Protein AF-0000000067996583 (afdb_homodimer)

Structure (mmCIF, N/CA/C/O backbone):
data_AF-0000000067996583-model_v1
#
loop_
_entity.id
_entity.type
_entity.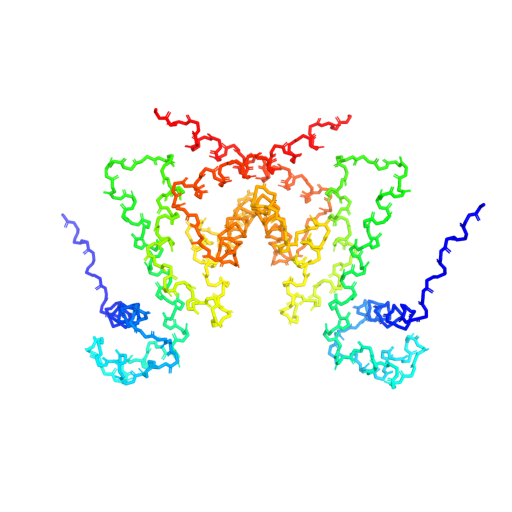pdbx_description
1 polymer 'HTH tetR-type domain-containing protein'
#
loop_
_atom_site.group_PDB
_atom_site.id
_atom_site.type_symbol
_atom_site.label_atom_id
_atom_site.label_alt_id
_atom_site.label_comp_id
_atom_site.label_asym_id
_atom_site.label_entity_id
_atom_site.label_seq_id
_atom_site.pdbx_PDB_ins_code
_atom_site.Cartn_x
_atom_site.Cartn_y
_atom_site.Cartn_z
_atom_site.occupancy
_atom_site.B_iso_or_equiv
_atom_site.auth_seq_id
_atom_site.auth_comp_id
_atom_site.auth_asym_id
_atom_site.auth_atom_id
_atom_site.pdbx_PDB_model_num
ATOM 1 N N . MET A 1 1 ? 22.359 -41.094 3.479 1 31.69 1 MET A N 1
ATOM 2 C CA . MET A 1 1 ? 21.469 -40.5 2.48 1 31.69 1 MET A CA 1
ATOM 3 C C . MET A 1 1 ? 20.219 -39.906 3.135 1 31.69 1 MET A C 1
ATOM 5 O O . MET A 1 1 ? 19.344 -40.656 3.572 1 31.69 1 MET A O 1
ATOM 9 N N . SER A 1 2 ? 20.125 -38.875 3.973 1 36.72 2 SER A N 1
ATOM 10 C CA . SER A 1 2 ? 19.109 -38.531 4.953 1 36.72 2 SER A CA 1
ATOM 11 C C . SER A 1 2 ? 17.766 -38.25 4.285 1 36.72 2 SER A C 1
ATOM 13 O O . SER A 1 2 ? 17.703 -37.531 3.273 1 36.72 2 SER A O 1
ATOM 15 N N . PRO A 1 3 ? 16.625 -39.031 4.473 1 38.16 3 PRO A N 1
ATOM 16 C CA . PRO A 1 3 ? 15.352 -38.938 3.746 1 38.16 3 PRO A CA 1
ATOM 17 C C . PRO A 1 3 ? 14.773 -37.531 3.754 1 38.16 3 PRO A C 1
ATOM 19 O O . PRO A 1 3 ? 15.055 -36.75 4.664 1 38.16 3 PRO A O 1
ATOM 22 N N . THR A 1 4 ? 14.617 -36.812 2.676 1 42.09 4 THR A N 1
ATOM 23 C CA . THR A 1 4 ? 13.867 -35.562 2.506 1 42.09 4 THR A CA 1
ATOM 24 C C . THR A 1 4 ? 12.516 -35.656 3.221 1 42.09 4 THR A C 1
ATOM 26 O O . THR A 1 4 ? 11.742 -36.594 2.986 1 42.09 4 THR A O 1
ATOM 29 N N . PRO A 1 5 ? 12.266 -35.188 4.473 1 42.22 5 PRO A N 1
ATOM 30 C CA . PRO A 1 5 ? 11.031 -35.406 5.23 1 42.22 5 PRO A CA 1
ATOM 31 C C . PRO A 1 5 ? 9.781 -35.344 4.352 1 42.22 5 PRO A C 1
ATOM 33 O O . PRO A 1 5 ? 9.766 -34.656 3.338 1 42.22 5 PRO A O 1
ATOM 36 N N . ALA A 1 6 ? 8.922 -36.375 4.246 1 43.5 6 ALA A N 1
ATOM 37 C CA . ALA A 1 6 ? 7.621 -36.5 3.594 1 43.5 6 ALA A CA 1
ATOM 38 C C . ALA A 1 6 ? 6.754 -35.25 3.859 1 43.5 6 ALA A C 1
ATOM 40 O O . ALA A 1 6 ? 6.867 -34.625 4.914 1 43.5 6 ALA A O 1
ATOM 41 N N . PRO A 1 7 ? 6.148 -34.562 2.873 1 43.31 7 PRO A N 1
ATOM 42 C CA . PRO A 1 7 ? 5.254 -33.469 3.211 1 43.31 7 PRO A CA 1
ATOM 43 C C . PRO A 1 7 ? 4.281 -33.812 4.336 1 43.31 7 PRO A C 1
ATOM 45 O O . PRO A 1 7 ? 3.877 -34.969 4.473 1 43.31 7 PRO A O 1
ATOM 48 N N . THR A 1 8 ? 4.242 -33.438 5.578 1 42.22 8 THR A N 1
ATOM 49 C CA . THR A 1 8 ? 3.332 -33.688 6.688 1 42.22 8 THR A CA 1
ATOM 50 C C . THR A 1 8 ? 1.885 -33.719 6.203 1 42.22 8 THR A C 1
ATOM 52 O O . THR A 1 8 ? 1.512 -32.969 5.293 1 42.22 8 THR A O 1
ATOM 55 N N . PRO A 1 9 ? 0.928 -34.656 6.465 1 46.94 9 PRO A N 1
ATOM 56 C CA . PRO A 1 9 ? -0.494 -34.844 6.168 1 46.94 9 PRO A CA 1
ATOM 57 C C . PRO A 1 9 ? -1.27 -33.531 6.137 1 46.94 9 PRO A C 1
ATOM 59 O O . PRO A 1 9 ? -2.293 -33.406 5.457 1 46.94 9 PRO A O 1
ATOM 62 N N . GLN A 1 10 ? -1.24 -32.688 7.055 1 50.44 10 GLN A N 1
ATOM 63 C CA . GLN A 1 10 ? -2.008 -31.469 7.242 1 50.44 10 GLN A CA 1
ATOM 64 C C . GLN A 1 10 ? -2.02 -30.625 5.969 1 50.44 10 GLN A C 1
ATOM 66 O O . GLN A 1 10 ? -3.039 -30.016 5.625 1 50.44 10 GLN A O 1
ATOM 71 N N . ASN A 1 11 ? -0.952 -30.672 5.105 1 66.62 11 ASN A N 1
ATOM 72 C CA . ASN A 1 11 ? -0.668 -29.781 3.992 1 66.62 11 ASN A CA 1
ATOM 73 C C . ASN A 1 11 ? -1.384 -30.219 2.719 1 66.62 11 ASN A C 1
ATOM 75 O O . ASN A 1 11 ? -1.74 -29.391 1.881 1 66.62 11 ASN A O 1
ATOM 79 N N . PHE A 1 12 ? -2.125 -31.453 2.895 1 85.12 12 PHE A N 1
ATOM 80 C CA . PHE A 1 12 ? -2.705 -31.969 1.66 1 85.12 12 PHE A CA 1
ATOM 81 C C . PHE A 1 12 ? -4.129 -31.453 1.479 1 85.12 12 PHE A C 1
ATOM 83 O O . PHE A 1 12 ? -4.504 -31.016 0.389 1 85.12 12 PHE A O 1
ATOM 90 N N . VAL A 1 13 ? -4.949 -31.438 2.596 1 91.5 13 VAL A N 1
ATOM 91 C CA . VAL A 1 13 ? -6.34 -31.016 2.523 1 91.5 13 VAL A CA 1
ATOM 92 C C . VAL A 1 13 ? -6.398 -29.531 2.133 1 91.5 13 VAL A C 1
ATOM 94 O O . VAL A 1 13 ? -7.129 -29.156 1.214 1 91.5 13 VAL A O 1
ATOM 97 N N . ALA A 1 14 ? -5.648 -28.766 2.807 1 93.06 14 ALA A N 1
ATOM 98 C CA . ALA A 1 14 ? -5.625 -27.328 2.52 1 93.06 14 ALA A CA 1
ATOM 99 C C . ALA A 1 14 ? -5.223 -27.078 1.07 1 93.06 14 ALA A C 1
ATOM 101 O O . ALA A 1 14 ? -5.812 -26.219 0.4 1 93.06 14 ALA A O 1
ATOM 102 N N . GLN A 1 15 ? -4.32 -27.828 0.669 1 93.94 15 GLN A N 1
ATOM 103 C CA . GLN A 1 15 ? -3.85 -27.688 -0.704 1 93.94 15 GLN A CA 1
ATOM 104 C C . GLN A 1 15 ? -4.941 -28.062 -1.703 1 93.94 15 GLN A C 1
ATOM 106 O O . GLN A 1 15 ? -5.168 -27.344 -2.682 1 93.94 15 GLN A O 1
ATOM 111 N N . ARG A 1 16 ? -5.598 -29.109 -1.435 1 95.31 16 ARG A N 1
ATOM 112 C CA . ARG A 1 16 ? -6.664 -29.562 -2.32 1 95.31 16 ARG A CA 1
ATOM 113 C C . ARG A 1 16 ? -7.793 -28.531 -2.395 1 95.31 16 ARG A C 1
ATOM 115 O O . ARG A 1 16 ? -8.328 -28.266 -3.473 1 95.31 16 ARG A O 1
ATOM 122 N N . ILE A 1 17 ? -8.094 -28.016 -1.281 1 95.75 17 ILE A N 1
ATOM 123 C CA . ILE A 1 17 ? -9.188 -27.047 -1.223 1 95.75 17 ILE A CA 1
ATOM 124 C C . ILE A 1 17 ? -8.789 -25.781 -1.971 1 95.75 17 ILE A C 1
ATOM 126 O O . ILE A 1 17 ? -9.586 -25.234 -2.744 1 95.75 17 ILE A O 1
ATOM 130 N N . THR A 1 18 ? -7.57 -25.297 -1.753 1 95.38 18 THR A N 1
ATOM 131 C CA . THR A 1 18 ? -7.109 -24.078 -2.414 1 95.38 18 THR A CA 1
ATOM 132 C C . THR A 1 18 ? -7.043 -24.281 -3.926 1 95.38 18 THR A C 1
ATOM 134 O O . THR A 1 18 ? -7.461 -23.406 -4.691 1 95.38 18 THR A O 1
ATOM 137 N N . GLU A 1 19 ? -6.605 -25.469 -4.336 1 94.5 19 GLU A N 1
ATOM 138 C CA . GLU A 1 19 ? -6.535 -25.781 -5.762 1 94.5 19 GLU A CA 1
ATOM 139 C C . GLU A 1 19 ? -7.93 -25.859 -6.375 1 94.5 19 GLU A C 1
ATOM 141 O O . GLU A 1 19 ? -8.156 -25.375 -7.488 1 94.5 19 GLU A O 1
ATOM 146 N N . ALA A 1 20 ? -8.797 -26.453 -5.645 1 96.12 20 ALA A N 1
ATOM 147 C CA . ALA A 1 20 ? -10.18 -26.562 -6.105 1 96.12 20 ALA A CA 1
ATOM 148 C C . ALA A 1 20 ? -10.812 -25.188 -6.289 1 96.12 20 ALA A C 1
ATOM 150 O O . ALA A 1 20 ? -11.523 -24.953 -7.27 1 96.12 20 ALA A O 1
ATOM 151 N N . LEU A 1 21 ? -10.602 -24.344 -5.324 1 95.5 21 LEU A N 1
ATOM 152 C CA . LEU A 1 21 ? -11.18 -23.016 -5.422 1 95.5 21 LEU A CA 1
ATOM 153 C C . LEU A 1 21 ? -10.656 -22.281 -6.648 1 95.5 21 LEU A C 1
ATOM 155 O O . LEU A 1 21 ? -11.422 -21.656 -7.383 1 95.5 21 LEU A O 1
ATOM 159 N N . VAL A 1 22 ? -9.367 -22.328 -6.871 1 94.38 22 VAL A N 1
ATOM 160 C CA . VAL A 1 22 ? -8.734 -21.672 -8.016 1 94.38 22 VAL A CA 1
ATOM 161 C C . VAL A 1 22 ? -9.352 -22.203 -9.312 1 94.38 22 VAL A C 1
ATOM 163 O O . VAL A 1 22 ? -9.672 -21.422 -10.219 1 94.38 22 VAL A O 1
ATOM 166 N N . ASP A 1 23 ? -9.562 -23.484 -9.352 1 94.44 23 ASP A N 1
ATOM 167 C CA . ASP A 1 23 ? -10.148 -24.125 -10.523 1 94.44 23 ASP A CA 1
ATOM 168 C C . ASP A 1 23 ? -11.578 -23.641 -10.75 1 94.44 23 ASP A C 1
ATOM 170 O O . ASP A 1 23 ? -11.953 -23.297 -11.875 1 94.44 23 ASP A O 1
ATOM 174 N N . LEU A 1 24 ? -12.328 -23.625 -9.734 1 94.94 24 LEU A N 1
ATOM 175 C CA . LEU A 1 24 ? -13.734 -23.281 -9.828 1 94.94 24 LEU A CA 1
ATOM 176 C C . LEU A 1 24 ? -13.914 -21.828 -10.242 1 94.94 24 LEU A C 1
ATOM 178 O O . LEU A 1 24 ? -14.859 -21.484 -10.953 1 94.94 24 LEU A O 1
ATOM 182 N N . LEU A 1 25 ? -12.984 -20.984 -9.828 1 93.25 25 LEU A N 1
ATOM 183 C CA . LEU A 1 25 ? -13.07 -19.547 -10.109 1 93.25 25 LEU A CA 1
ATOM 184 C C . LEU A 1 25 ? -12.82 -19.266 -11.586 1 93.25 25 LEU A C 1
ATOM 186 O O . LEU A 1 25 ? -13.141 -18.188 -12.078 1 93.25 25 LEU A O 1
ATOM 190 N N . ARG A 1 26 ? -12.25 -20.172 -12.258 1 90.19 26 ARG A N 1
ATOM 191 C CA . ARG A 1 26 ? -12.062 -20.031 -13.703 1 90.19 26 ARG A CA 1
ATOM 192 C C . ARG A 1 26 ? -13.391 -20.125 -14.438 1 90.19 26 ARG A C 1
ATOM 194 O O . ARG A 1 26 ? -13.547 -19.562 -15.523 1 90.19 26 ARG A O 1
ATOM 201 N N . ALA A 1 27 ? -14.383 -20.75 -13.805 1 90.38 27 ALA A N 1
ATOM 202 C CA . ALA A 1 27 ? -15.609 -21.094 -14.516 1 90.38 27 ALA A CA 1
ATOM 203 C C . ALA A 1 27 ? -16.797 -20.328 -13.945 1 90.38 27 ALA A C 1
ATOM 205 O O . ALA A 1 27 ? -17.812 -20.141 -14.617 1 90.38 27 ALA A O 1
ATOM 206 N N . GLN A 1 28 ? -16.719 -19.906 -12.711 1 90.5 28 GLN A N 1
ATOM 207 C CA . GLN A 1 28 ? -17.859 -19.25 -12.078 1 90.5 28 GLN A CA 1
ATOM 208 C C . GLN A 1 28 ? -17.406 -18.266 -11.016 1 90.5 28 GLN A C 1
ATOM 210 O O . GLN A 1 28 ? -16.297 -18.375 -10.484 1 90.5 28 GLN A O 1
ATOM 215 N N . PRO A 1 29 ? -18.328 -17.266 -10.695 1 90.94 29 PRO A N 1
ATOM 216 C CA . PRO A 1 29 ? -17.984 -16.281 -9.664 1 90.94 29 PRO A CA 1
ATOM 217 C C . PRO A 1 29 ? -17.984 -16.875 -8.258 1 90.94 29 PRO A C 1
ATOM 219 O O . PRO A 1 29 ? -18.625 -17.906 -8.023 1 90.94 29 PRO A O 1
ATOM 222 N N . LEU A 1 30 ? -17.219 -16.234 -7.352 1 92.5 30 LEU A N 1
ATOM 223 C CA . LEU A 1 30 ? -17.062 -16.719 -5.988 1 92.5 30 LEU A CA 1
ATOM 224 C C . LEU A 1 30 ? -18.406 -16.906 -5.309 1 92.5 30 LEU A C 1
ATOM 226 O O . LEU A 1 30 ? -18.625 -17.891 -4.594 1 92.5 30 LEU A O 1
ATOM 230 N N . GLU A 1 31 ? -19.266 -15.984 -5.508 1 92 31 GLU A N 1
ATOM 231 C CA . GLU A 1 31 ? -20.578 -16 -4.859 1 92 31 GLU A CA 1
ATOM 232 C C . GLU A 1 31 ? -21.375 -17.234 -5.258 1 92 31 GLU A C 1
ATOM 234 O O . GLU A 1 31 ? -22.234 -17.703 -4.504 1 92 31 GLU A O 1
ATOM 239 N N . ALA A 1 32 ? -21.141 -17.797 -6.332 1 94.12 32 ALA A N 1
ATOM 240 C CA . ALA A 1 32 ? -21.859 -18.953 -6.848 1 94.12 32 ALA A CA 1
ATOM 241 C C . ALA A 1 32 ? -21.25 -20.266 -6.328 1 94.12 32 ALA A C 1
ATOM 243 O O . ALA A 1 32 ? -21.828 -21.328 -6.492 1 94.12 32 ALA A O 1
ATOM 244 N N . ILE A 1 33 ? -20.078 -20.172 -5.793 1 95.5 33 ILE A N 1
ATOM 245 C CA . ILE A 1 33 ? -19.406 -21.359 -5.277 1 95.5 33 ILE A CA 1
ATOM 246 C C . ILE A 1 33 ? -19.828 -21.594 -3.828 1 95.5 33 ILE A C 1
ATOM 248 O O . ILE A 1 33 ? -19.516 -20.797 -2.945 1 95.5 33 ILE A O 1
ATOM 252 N N . THR A 1 34 ? -20.469 -22.703 -3.564 1 95.94 34 THR A N 1
ATOM 253 C CA . THR A 1 34 ? -20.828 -23.078 -2.197 1 95.94 34 THR A CA 1
ATOM 254 C C . THR A 1 34 ? -19.719 -23.906 -1.56 1 95.94 34 THR A C 1
ATOM 256 O O . THR A 1 34 ? -18.875 -24.484 -2.264 1 95.94 34 THR A O 1
ATOM 259 N N . ILE A 1 35 ? -19.781 -23.906 -0.253 1 96.5 35 ILE A N 1
ATOM 260 C CA . ILE A 1 35 ? -18.797 -24.719 0.459 1 96.5 35 ILE A CA 1
ATOM 261 C C . ILE A 1 35 ? -18.984 -26.188 0.106 1 96.5 35 ILE A C 1
ATOM 263 O O . ILE A 1 35 ? -18 -26.922 -0.068 1 96.5 35 ILE A O 1
ATOM 267 N N . SER A 1 36 ? -20.172 -26.594 -0.056 1 96.44 36 SER A N 1
ATOM 268 C CA . SER A 1 36 ? -20.453 -27.984 -0.439 1 96.44 36 SER A CA 1
ATOM 269 C C . SER A 1 36 ? -19.859 -28.297 -1.807 1 96.44 36 SER A C 1
ATOM 271 O O . SER A 1 36 ? -19.219 -29.344 -1.982 1 96.44 36 SER A O 1
ATOM 273 N N . ALA A 1 37 ? -20.062 -27.484 -2.773 1 96.56 37 ALA A N 1
ATOM 274 C CA . ALA A 1 37 ? -19.516 -27.672 -4.117 1 96.56 37 ALA A CA 1
ATOM 275 C C . ALA A 1 37 ? -18 -27.672 -4.105 1 96.56 37 ALA A C 1
ATOM 277 O O . ALA A 1 37 ? -17.359 -28.469 -4.816 1 96.56 37 ALA A O 1
ATOM 278 N N . LEU A 1 38 ? -17.438 -26.781 -3.312 1 97.25 38 LEU A N 1
ATOM 279 C CA . LEU A 1 38 ? -15.992 -26.688 -3.172 1 97.25 38 LEU A CA 1
ATOM 280 C C . LEU A 1 38 ? -15.422 -27.969 -2.596 1 97.25 38 LEU A C 1
ATOM 282 O O . LEU A 1 38 ? -14.445 -28.516 -3.127 1 97.25 38 LEU A O 1
ATOM 286 N N . CYS A 1 39 ? -16.031 -28.438 -1.549 1 97.25 39 CYS A N 1
ATOM 287 C CA . CYS A 1 39 ? -15.594 -29.688 -0.916 1 97.25 39 CYS A CA 1
ATOM 288 C C . CYS A 1 39 ? -15.711 -30.859 -1.881 1 97.25 39 CYS A C 1
ATOM 290 O O . CYS A 1 39 ? -14.805 -31.688 -1.963 1 97.25 39 CYS A O 1
ATOM 292 N N . ALA A 1 40 ? -16.766 -30.891 -2.598 1 97.44 40 ALA A N 1
ATOM 293 C CA . ALA A 1 40 ? -16.984 -31.953 -3.58 1 97.44 40 ALA A CA 1
ATOM 294 C C . ALA A 1 40 ? -15.898 -31.938 -4.652 1 97.44 40 ALA A C 1
ATOM 296 O O . ALA A 1 40 ? -15.336 -32.969 -5 1 97.44 40 ALA A O 1
ATOM 297 N N . HIS A 1 41 ? -15.57 -30.766 -5.156 1 96.88 41 HIS A N 1
ATOM 298 C CA . HIS A 1 41 ? -14.539 -30.609 -6.184 1 96.88 41 HIS A CA 1
ATOM 299 C C . HIS A 1 41 ? -13.172 -31 -5.648 1 96.88 41 HIS A C 1
ATOM 301 O O . HIS A 1 41 ? -12.352 -31.578 -6.379 1 96.88 41 HIS A O 1
ATOM 307 N N . ALA A 1 42 ? -12.953 -30.688 -4.406 1 96.62 42 ALA A N 1
ATOM 308 C CA . ALA A 1 42 ? -11.68 -30.984 -3.754 1 96.62 42 ALA A CA 1
ATOM 309 C C . ALA A 1 42 ? -11.625 -32.438 -3.279 1 96.62 42 ALA A C 1
ATOM 311 O O . ALA A 1 42 ? -10.57 -32.906 -2.869 1 96.62 42 ALA A O 1
ATOM 312 N N . GLN A 1 43 ? -12.742 -33.062 -3.318 1 96.75 43 GLN A N 1
ATOM 313 C CA . GLN A 1 43 ? -12.859 -34.469 -2.859 1 96.75 43 GLN A CA 1
ATOM 314 C C . GLN A 1 43 ? -12.477 -34.594 -1.39 1 96.75 43 GLN A C 1
ATOM 316 O O . GLN A 1 43 ? -11.664 -35.438 -1.026 1 96.75 43 GLN A O 1
ATOM 321 N N . VAL A 1 44 ? -12.984 -33.688 -0.622 1 95.88 44 VAL A N 1
ATOM 322 C CA . VAL A 1 44 ? -12.797 -33.719 0.825 1 95.88 44 VAL A CA 1
ATOM 323 C C . VAL A 1 44 ? -14.141 -33.5 1.52 1 95.88 44 VAL A C 1
ATOM 325 O O . VAL A 1 44 ? -15.109 -33.062 0.9 1 95.88 44 VAL A O 1
ATOM 328 N N . GLY A 1 45 ? -14.219 -33.938 2.777 1 94.19 45 GLY A N 1
ATOM 329 C CA . GLY A 1 45 ? -15.43 -33.719 3.555 1 94.19 45 GLY A CA 1
ATOM 330 C C . GLY A 1 45 ? -15.586 -32.312 4.078 1 94.19 45 GLY A C 1
ATOM 331 O O . GLY A 1 45 ? -14.594 -31.594 4.227 1 94.19 45 GLY A O 1
ATOM 332 N N . ARG A 1 46 ? -16.891 -31.953 4.359 1 94.06 46 ARG A N 1
ATOM 333 C CA . ARG A 1 46 ? -17.203 -30.641 4.898 1 94.06 46 ARG A CA 1
ATOM 334 C C . ARG A 1 46 ? -16.547 -30.438 6.254 1 94.06 46 ARG A C 1
ATOM 336 O O . ARG A 1 46 ? -16.109 -29.328 6.582 1 94.06 46 ARG A O 1
ATOM 343 N N . ALA A 1 47 ? -16.438 -31.422 7.023 1 94.19 47 ALA A N 1
ATOM 344 C CA . ALA A 1 47 ? -15.805 -31.328 8.336 1 94.19 47 ALA A CA 1
ATOM 345 C C . ALA A 1 47 ? -14.328 -30.969 8.203 1 94.19 47 ALA A C 1
ATOM 347 O O . ALA A 1 47 ? -13.805 -30.203 9.008 1 94.19 47 ALA A O 1
ATOM 348 N N . SER A 1 48 ? -13.727 -31.531 7.211 1 93.75 48 SER A N 1
ATOM 349 C CA . SER A 1 48 ? -12.328 -31.234 6.941 1 93.75 48 SER A CA 1
ATOM 350 C C . SER A 1 48 ? -12.141 -29.781 6.527 1 93.75 48 SER A C 1
ATOM 352 O O . SER A 1 48 ? -11.156 -29.141 6.91 1 93.75 48 SER A O 1
ATOM 354 N N . PHE A 1 49 ? -13.133 -29.281 5.727 1 96.19 49 PHE A N 1
ATOM 355 C CA . PHE A 1 49 ? -13.062 -27.875 5.355 1 96.19 49 PHE A CA 1
ATOM 356 C C . PHE A 1 49 ? -12.969 -27 6.594 1 96.19 49 PHE A C 1
ATOM 358 O O . PHE A 1 49 ? -12.07 -26.156 6.699 1 96.19 49 PHE A O 1
ATOM 365 N N . TYR A 1 50 ? -13.773 -27.219 7.578 1 95.12 50 TYR A N 1
ATOM 366 C CA . TYR A 1 50 ? -13.906 -26.328 8.719 1 95.12 50 TYR A CA 1
ATOM 367 C C . TYR A 1 50 ? -12.789 -26.547 9.727 1 95.12 50 TYR A C 1
ATOM 369 O O . TYR A 1 50 ? -12.578 -25.734 10.625 1 95.12 50 TYR A O 1
ATOM 377 N N . ARG A 1 51 ? -12.055 -27.625 9.602 1 95.19 51 ARG A N 1
ATOM 378 C CA . ARG A 1 51 ? -10.852 -27.844 10.391 1 95.19 51 ARG A CA 1
ATOM 379 C C . ARG A 1 51 ? -9.719 -26.922 9.922 1 95.19 51 ARG A C 1
ATOM 381 O O . ARG A 1 51 ? -8.836 -26.578 10.711 1 95.19 51 ARG A O 1
ATOM 388 N N . HIS A 1 52 ? -9.852 -26.578 8.688 1 95.19 52 HIS A N 1
ATOM 389 C CA . HIS A 1 52 ? -8.727 -25.859 8.102 1 95.19 52 HIS A CA 1
ATOM 390 C C . HIS A 1 52 ? -9.094 -24.406 7.812 1 95.19 52 HIS A C 1
ATOM 392 O O . HIS A 1 52 ? -8.219 -23.531 7.805 1 95.19 52 HIS A O 1
ATOM 398 N N . PHE A 1 53 ? -10.297 -24.203 7.465 1 96.56 53 PHE A N 1
ATOM 399 C CA . PHE A 1 53 ? -10.711 -22.859 7.051 1 96.56 53 PHE A CA 1
ATOM 400 C C . PHE A 1 53 ? -12.008 -22.453 7.746 1 96.56 53 PHE A C 1
ATOM 402 O O . PHE A 1 53 ? -12.852 -23.297 8.039 1 96.56 53 PHE A O 1
ATOM 409 N N . ASP A 1 54 ? -12.109 -21.094 7.914 1 94.56 54 ASP A N 1
ATOM 410 C CA . ASP A 1 54 ? -13.328 -20.547 8.492 1 94.56 54 ASP A CA 1
ATOM 411 C C . ASP A 1 54 ? -14.266 -20.016 7.41 1 94.56 54 ASP A C 1
ATOM 413 O O . ASP A 1 54 ? -15.469 -19.859 7.645 1 94.56 54 ASP A O 1
ATOM 417 N N . SER A 1 55 ? -13.766 -19.75 6.234 1 94.31 55 SER A N 1
ATOM 418 C CA . SER A 1 55 ? -14.531 -19.109 5.168 1 94.31 55 SER A CA 1
ATOM 419 C C . SER A 1 55 ? -13.852 -19.297 3.814 1 94.31 55 SER A C 1
ATOM 421 O O . SER A 1 55 ? -12.688 -19.703 3.746 1 94.31 55 SER A O 1
ATOM 423 N N . LYS A 1 56 ? -14.547 -19.031 2.795 1 94.12 56 LYS A N 1
ATOM 424 C CA . LYS A 1 56 ? -13.984 -19.062 1.451 1 94.12 56 LYS A CA 1
ATOM 425 C C . LYS A 1 56 ? -12.922 -17.984 1.278 1 94.12 56 LYS A C 1
ATOM 427 O O . LYS A 1 56 ? -11.961 -18.156 0.523 1 94.12 56 LYS A O 1
ATOM 432 N N . GLU A 1 57 ? -13.078 -16.906 2.061 1 93.62 57 GLU A N 1
ATOM 433 C CA . GLU A 1 57 ? -12.109 -15.812 2.008 1 93.62 57 GLU A CA 1
ATOM 434 C C . GLU A 1 57 ? -10.75 -16.25 2.541 1 93.62 57 GLU A C 1
ATOM 436 O O . GLU A 1 57 ? -9.711 -15.859 2.008 1 93.62 57 GLU A O 1
ATOM 441 N N . GLN A 1 58 ? -10.852 -17.031 3.541 1 95.25 58 GLN A N 1
ATOM 442 C CA . GLN A 1 58 ? -9.594 -17.578 4.062 1 95.25 58 GLN A CA 1
ATOM 443 C C . GLN A 1 58 ? -8.938 -18.5 3.049 1 95.25 58 GLN A C 1
ATOM 445 O O . GLN A 1 58 ? -7.711 -18.547 2.945 1 95.25 58 GLN A O 1
ATOM 450 N N . VAL A 1 59 ? -9.75 -19.25 2.338 1 96.25 59 VAL A N 1
ATOM 451 C CA . VAL A 1 59 ? -9.227 -20.109 1.289 1 96.25 59 VAL A CA 1
ATOM 452 C C . VAL A 1 59 ? -8.547 -19.266 0.215 1 96.25 59 VAL A C 1
ATOM 454 O O . VAL A 1 59 ? -7.461 -19.609 -0.263 1 96.25 59 VAL A O 1
ATOM 457 N N . LEU A 1 60 ? -9.133 -18.125 -0.152 1 95.88 60 LEU A N 1
ATOM 458 C CA . LEU A 1 60 ? -8.57 -17.219 -1.151 1 95.88 60 LEU A CA 1
ATOM 459 C C . LEU A 1 60 ? -7.184 -16.75 -0.734 1 95.88 60 LEU A C 1
ATOM 461 O O . LEU A 1 60 ? -6.246 -16.766 -1.538 1 95.88 60 LEU A O 1
ATOM 465 N N . THR A 1 61 ? -7.121 -16.359 0.508 1 95.81 61 THR A N 1
ATOM 466 C CA . THR A 1 61 ? -5.855 -15.859 1.033 1 95.81 61 THR A CA 1
ATOM 467 C C . THR A 1 61 ? -4.773 -16.938 0.965 1 95.81 61 THR A C 1
ATOM 469 O O . THR A 1 61 ? -3.656 -16.672 0.519 1 95.81 61 THR A O 1
ATOM 472 N N . GLN A 1 62 ? -5.117 -18.078 1.362 1 95.38 62 GLN A N 1
ATOM 473 C CA . GLN A 1 62 ? -4.145 -19.156 1.349 1 95.38 62 GLN A CA 1
ATOM 474 C C . GLN A 1 62 ? -3.803 -19.578 -0.08 1 95.38 62 GLN A C 1
ATOM 476 O O . GLN A 1 62 ? -2.666 -19.953 -0.366 1 95.38 62 GLN A O 1
ATOM 481 N N . ALA A 1 63 ? -4.77 -19.578 -0.947 1 96.06 63 ALA A N 1
ATOM 482 C CA . ALA A 1 63 ? -4.539 -19.891 -2.355 1 96.06 63 ALA A CA 1
ATOM 483 C C . ALA A 1 63 ? -3.545 -18.906 -2.977 1 96.06 63 ALA A C 1
ATOM 485 O O . ALA A 1 63 ? -2.65 -19.312 -3.723 1 96.06 63 ALA A O 1
ATOM 486 N N . ALA A 1 64 ? -3.686 -17.641 -2.678 1 96.88 64 ALA A N 1
ATOM 487 C CA . ALA A 1 64 ? -2.773 -16.625 -3.195 1 96.88 64 ALA A CA 1
ATOM 488 C C . ALA A 1 64 ? -1.34 -16.906 -2.742 1 96.88 64 ALA A C 1
ATOM 490 O O . ALA A 1 64 ? -0.406 -16.828 -3.545 1 96.88 64 ALA A O 1
ATOM 491 N N . ALA A 1 65 ? -1.196 -17.203 -1.464 1 95.38 65 ALA A N 1
ATOM 492 C CA . ALA A 1 65 ? 0.122 -17.5 -0.916 1 95.38 65 ALA A CA 1
ATOM 493 C C . ALA A 1 65 ? 0.737 -18.719 -1.61 1 95.38 65 ALA A C 1
ATOM 495 O O . ALA A 1 65 ? 1.927 -18.719 -1.938 1 95.38 65 ALA A O 1
ATOM 496 N N . ARG A 1 66 ? -0.041 -19.641 -1.861 1 93.75 66 ARG A N 1
ATOM 497 C CA . ARG A 1 66 ? 0.439 -20.859 -2.506 1 93.75 66 ARG A CA 1
ATOM 498 C C . ARG A 1 66 ? 0.844 -20.578 -3.951 1 93.75 66 ARG A C 1
ATOM 500 O O . ARG A 1 66 ? 1.864 -21.094 -4.422 1 93.75 66 ARG A O 1
ATOM 507 N N . LEU A 1 67 ? 0.024 -19.828 -4.652 1 95.56 67 LEU A N 1
ATOM 508 C CA . LEU A 1 67 ? 0.305 -19.516 -6.051 1 95.56 67 LEU A CA 1
ATOM 509 C C . LEU A 1 67 ? 1.636 -18.797 -6.191 1 95.56 67 LEU A C 1
ATOM 511 O O . LEU A 1 67 ? 2.438 -19.109 -7.07 1 95.56 67 LEU A O 1
ATOM 515 N N . ILE A 1 68 ? 1.895 -17.875 -5.359 1 96.19 68 ILE A N 1
ATOM 516 C CA . ILE A 1 68 ? 3.133 -17.109 -5.426 1 96.19 68 ILE A CA 1
ATOM 517 C C . ILE A 1 68 ? 4.316 -18 -5.062 1 96.19 68 ILE A C 1
ATOM 519 O O . ILE A 1 68 ? 5.391 -17.891 -5.656 1 96.19 68 ILE A O 1
ATOM 523 N N . GLN A 1 69 ? 4.137 -18.828 -4.082 1 94 69 GLN A N 1
ATOM 524 C CA . GLN A 1 69 ? 5.191 -19.766 -3.705 1 94 69 GLN A CA 1
ATOM 525 C C . GLN A 1 69 ? 5.504 -20.719 -4.848 1 94 69 GLN A C 1
ATOM 527 O O . GLN A 1 69 ? 6.668 -21.062 -5.074 1 94 69 GLN A O 1
ATOM 532 N N . GLN A 1 70 ? 4.477 -21.188 -5.457 1 94.12 70 GLN A N 1
ATOM 533 C CA . GLN A 1 70 ? 4.664 -22.062 -6.609 1 94.12 70 GLN A CA 1
ATOM 534 C C . GLN A 1 70 ? 5.43 -21.344 -7.719 1 94.12 70 GLN A C 1
ATOM 536 O O . GLN A 1 70 ? 6.336 -21.922 -8.328 1 94.12 70 GLN A O 1
ATOM 541 N N . TRP A 1 71 ? 5.055 -20.156 -7.984 1 96.19 71 TRP A N 1
ATOM 542 C CA . TRP A 1 71 ? 5.77 -19.344 -8.969 1 96.19 71 TRP A CA 1
ATOM 543 C C . TRP A 1 71 ? 7.246 -19.234 -8.609 1 96.19 71 TRP A C 1
ATOM 545 O O . TRP A 1 71 ? 8.117 -19.453 -9.461 1 96.19 71 TRP A O 1
ATOM 555 N N . ALA A 1 72 ? 7.527 -18.906 -7.359 1 94.94 72 ALA A N 1
ATOM 556 C CA . ALA A 1 72 ? 8.898 -18.75 -6.895 1 94.94 72 ALA A CA 1
ATOM 557 C C . ALA A 1 72 ? 9.688 -20.047 -7.043 1 94.94 72 ALA A C 1
ATOM 559 O O . ALA A 1 72 ? 10.844 -20.031 -7.484 1 94.94 72 ALA A O 1
ATOM 560 N N . HIS A 1 73 ? 9.07 -21.094 -6.691 1 94.25 73 HIS A N 1
ATOM 561 C CA . HIS A 1 73 ? 9.711 -22.406 -6.781 1 94.25 73 HIS A CA 1
ATOM 562 C C . HIS A 1 73 ? 10.031 -22.75 -8.227 1 94.25 73 HIS A C 1
ATOM 564 O O . HIS A 1 73 ? 11.109 -23.281 -8.516 1 94.25 73 HIS A O 1
ATOM 570 N N . GLN A 1 74 ? 9.07 -22.469 -9.062 1 94.44 74 GLN A N 1
ATOM 571 C CA . GLN A 1 74 ? 9.273 -22.734 -10.484 1 94.44 74 GLN A CA 1
ATOM 572 C C . GLN A 1 74 ? 10.422 -21.891 -11.039 1 94.44 74 GLN A C 1
ATOM 574 O O . GLN A 1 74 ? 11.242 -22.391 -11.812 1 94.44 74 GLN A O 1
ATOM 579 N N . LEU A 1 75 ? 10.438 -20.672 -10.711 1 93.31 75 LEU A N 1
ATOM 580 C CA . LEU A 1 75 ? 11.5 -19.781 -11.18 1 93.31 75 LEU A CA 1
ATOM 581 C C . LEU A 1 75 ? 12.859 -20.266 -10.68 1 93.31 75 LEU A C 1
ATOM 583 O O . LEU A 1 75 ? 13.828 -20.297 -11.438 1 93.31 75 LEU A O 1
ATOM 587 N N . GLU A 1 76 ? 12.938 -20.625 -9.406 1 91.19 76 GLU A N 1
ATOM 588 C CA . GLU A 1 76 ? 14.18 -21.047 -8.766 1 91.19 76 GLU A CA 1
ATOM 589 C C . GLU A 1 76 ? 14.688 -22.359 -9.375 1 91.19 76 GLU A C 1
ATOM 591 O O . GLU A 1 76 ? 15.898 -22.609 -9.398 1 91.19 76 GLU A O 1
ATOM 5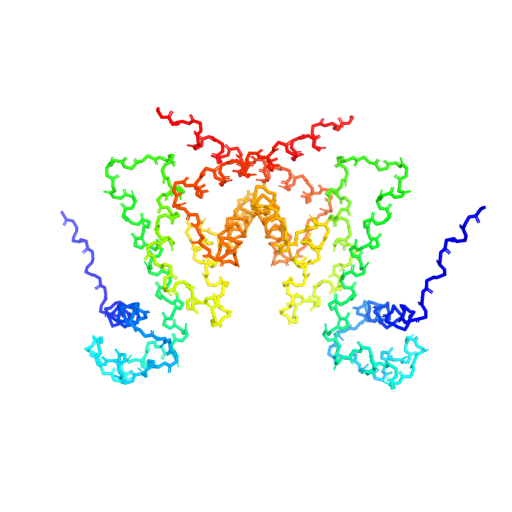96 N N . ASN A 1 77 ? 13.773 -23.172 -9.875 1 93.31 77 ASN A N 1
ATOM 597 C CA . ASN A 1 77 ? 14.148 -24.484 -10.398 1 93.31 77 ASN A CA 1
ATOM 598 C C . ASN A 1 77 ? 14.242 -24.469 -11.922 1 93.31 77 ASN A C 1
ATOM 600 O O . ASN A 1 77 ? 14.438 -25.516 -12.539 1 93.31 77 ASN A O 1
ATOM 604 N N . ASP A 1 78 ? 13.984 -23.344 -12.484 1 91.19 78 ASP A N 1
ATOM 605 C CA . ASP A 1 78 ? 14.156 -23.188 -13.93 1 91.19 78 ASP A CA 1
ATOM 606 C C . ASP A 1 78 ? 15.617 -22.953 -14.289 1 91.19 78 ASP A C 1
ATOM 608 O O . ASP A 1 78 ? 16.172 -21.891 -14.016 1 91.19 78 ASP A O 1
ATOM 612 N N . PRO A 1 79 ? 16.219 -23.891 -14.898 1 90.12 79 PRO A N 1
ATOM 613 C CA . PRO A 1 79 ? 17.641 -23.75 -15.227 1 90.12 79 PRO A CA 1
ATOM 614 C C . PRO A 1 79 ? 17.906 -22.609 -16.203 1 90.12 79 PRO A C 1
ATOM 616 O O . PRO A 1 79 ? 19.047 -22.109 -16.266 1 90.12 79 PRO A O 1
ATOM 619 N N . SER A 1 80 ? 16.906 -22.219 -16.922 1 88.25 80 SER A N 1
ATOM 620 C CA . SER A 1 80 ? 17.078 -21.156 -17.906 1 88.25 80 SER A CA 1
ATOM 621 C C . SER A 1 80 ? 16.75 -19.797 -17.312 1 88.25 80 SER A C 1
ATOM 623 O O . SER A 1 80 ? 16.906 -18.766 -17.969 1 88.25 80 SER A O 1
ATOM 625 N N . ALA A 1 81 ? 16.406 -19.844 -16.062 1 84.69 81 ALA A N 1
ATOM 626 C CA . ALA A 1 81 ? 16 -18.594 -15.422 1 84.69 81 ALA A CA 1
ATOM 627 C C . ALA A 1 81 ? 17.203 -17.672 -15.227 1 84.69 81 ALA A C 1
ATOM 629 O O . ALA A 1 81 ? 18.297 -18.141 -14.883 1 84.69 81 ALA A O 1
ATOM 630 N N . HIS A 1 82 ? 17.016 -16.359 -15.578 1 85.62 82 HIS A N 1
ATOM 631 C CA . HIS A 1 82 ? 17.969 -15.273 -15.375 1 85.62 82 HIS A CA 1
ATOM 632 C C . HIS A 1 82 ? 17.359 -14.172 -14.508 1 85.62 82 HIS A C 1
ATOM 634 O O . HIS A 1 82 ? 16.172 -13.898 -14.578 1 85.62 82 HIS A O 1
ATOM 640 N N . PRO A 1 83 ? 18.172 -13.562 -13.688 1 81.06 83 PRO A N 1
ATOM 641 C CA . PRO A 1 83 ? 17.672 -12.516 -12.789 1 81.06 83 PRO A CA 1
ATOM 642 C C . PRO A 1 83 ? 16.859 -11.453 -13.523 1 81.06 83 PRO A C 1
ATOM 644 O O . PRO A 1 83 ? 15.891 -10.93 -12.977 1 81.06 83 PRO A O 1
ATOM 647 N N . ALA A 1 84 ? 17.203 -11.266 -14.711 1 81.12 84 ALA A N 1
ATOM 648 C CA . ALA A 1 84 ? 16.547 -10.227 -15.5 1 81.12 84 ALA A CA 1
ATOM 649 C C . ALA A 1 84 ? 15.109 -10.625 -15.828 1 81.12 84 ALA A C 1
ATOM 651 O O . ALA A 1 84 ? 14.297 -9.781 -16.234 1 81.12 84 ALA A O 1
ATOM 652 N N . MET A 1 85 ? 14.836 -11.852 -15.586 1 89.38 85 MET A N 1
ATOM 653 C CA . MET A 1 85 ? 13.531 -12.367 -15.984 1 89.38 85 MET A CA 1
ATOM 654 C C . MET A 1 85 ? 12.562 -12.375 -14.805 1 89.38 85 MET A C 1
ATOM 656 O O . MET A 1 85 ? 11.375 -12.633 -14.977 1 89.38 85 MET A O 1
ATOM 660 N N . VAL A 1 86 ? 13.008 -12.07 -13.68 1 93 86 VAL A N 1
ATOM 661 C CA . VAL A 1 86 ? 12.242 -12.266 -12.453 1 93 86 VAL A CA 1
ATOM 662 C C . VAL A 1 86 ? 10.922 -11.508 -12.547 1 93 86 VAL A C 1
ATOM 664 O O . VAL A 1 86 ? 9.852 -12.086 -12.352 1 93 86 VAL A O 1
ATOM 667 N N . PHE A 1 87 ? 10.969 -10.273 -12.93 1 94.81 87 PHE A N 1
ATOM 668 C CA . PHE A 1 87 ? 9.758 -9.477 -12.906 1 94.81 87 PHE A CA 1
ATOM 669 C C . PHE A 1 87 ? 8.844 -9.836 -14.078 1 94.81 87 PHE A C 1
ATOM 671 O O . PHE A 1 87 ? 7.625 -9.898 -13.922 1 94.81 87 PHE A O 1
ATOM 678 N N . GLU A 1 88 ? 9.43 -10.047 -15.211 1 94.94 88 GLU A N 1
ATOM 679 C CA . GLU A 1 88 ? 8.594 -10.492 -16.312 1 94.94 88 GLU A CA 1
ATOM 680 C C . GLU A 1 88 ? 7.867 -11.797 -15.969 1 94.94 88 GLU A C 1
ATOM 682 O O . GLU A 1 88 ? 6.691 -11.961 -16.297 1 94.94 88 GLU A O 1
ATOM 687 N N . SER A 1 89 ? 8.617 -12.727 -15.398 1 96.06 89 SER A N 1
ATOM 688 C CA . SER A 1 89 ? 8.016 -13.984 -14.961 1 96.06 89 SER A CA 1
ATOM 689 C C . SER A 1 89 ? 6.938 -13.75 -13.914 1 96.06 89 SER A C 1
ATOM 691 O O . SER A 1 89 ? 5.91 -14.438 -13.906 1 96.06 89 SER A O 1
ATOM 693 N N . LEU A 1 90 ? 7.164 -12.859 -13 1 96.94 90 LEU A N 1
ATOM 694 C CA . LEU A 1 90 ? 6.168 -12.5 -11.992 1 96.94 90 LEU A CA 1
ATOM 695 C C . LEU A 1 90 ? 4.91 -11.945 -12.648 1 96.94 90 LEU A C 1
ATOM 697 O O . LEU A 1 90 ? 3.795 -12.336 -12.297 1 96.94 90 LEU A O 1
ATOM 701 N N . PHE A 1 91 ? 5.09 -11.023 -13.578 1 97.62 91 PHE A N 1
ATOM 702 C CA . PHE A 1 91 ? 3.951 -10.438 -14.281 1 97.62 91 PHE A CA 1
ATOM 703 C C . PHE A 1 91 ? 3.219 -11.5 -15.094 1 97.62 91 PHE A C 1
ATOM 705 O O . PHE A 1 91 ? 1.993 -11.453 -15.227 1 97.62 91 PHE A O 1
ATOM 712 N N . GLN A 1 92 ? 3.971 -12.477 -15.664 1 97.5 92 GLN A N 1
ATOM 713 C CA . GLN A 1 92 ? 3.346 -13.609 -16.344 1 97.5 92 GLN A CA 1
ATOM 714 C C . GLN A 1 92 ? 2.455 -14.391 -15.383 1 97.5 92 GLN A C 1
ATOM 716 O O . GLN A 1 92 ? 1.35 -14.805 -15.742 1 97.5 92 GLN A O 1
ATOM 721 N N . HIS A 1 93 ? 2.934 -14.57 -14.188 1 97.06 93 HIS A N 1
ATOM 722 C CA . HIS A 1 93 ? 2.15 -15.25 -13.164 1 97.06 93 HIS A CA 1
ATOM 723 C C . HIS A 1 93 ? 0.825 -14.539 -12.914 1 97.06 93 HIS A C 1
ATOM 725 O O . HIS A 1 93 ? -0.239 -15.156 -12.969 1 97.06 93 HIS A O 1
ATOM 731 N N . PHE A 1 94 ? 0.876 -13.234 -12.664 1 97.19 94 PHE A N 1
ATOM 732 C CA . PHE A 1 94 ? -0.334 -12.469 -12.383 1 97.19 94 PHE A CA 1
ATOM 733 C C . PHE A 1 94 ? -1.26 -12.461 -13.594 1 97.19 94 PHE A C 1
ATOM 735 O O . PHE A 1 94 ? -2.484 -12.445 -13.445 1 97.19 94 PHE A O 1
ATOM 742 N N . TYR A 1 95 ? -0.628 -12.43 -14.734 1 96.12 95 TYR A N 1
ATOM 743 C CA . TYR A 1 95 ? -1.398 -12.484 -15.969 1 96.12 95 TYR A CA 1
ATOM 744 C C . TYR A 1 95 ? -2.125 -13.82 -16.109 1 96.12 95 TYR A C 1
ATOM 746 O O . TYR A 1 95 ? -3.32 -13.852 -16.406 1 96.12 95 TYR A O 1
ATOM 754 N N . ASP A 1 96 ? -1.464 -14.922 -15.844 1 95.31 96 ASP A N 1
ATOM 755 C CA . ASP A 1 96 ? -2.014 -16.266 -15.984 1 95.31 96 ASP A CA 1
ATOM 756 C C . ASP A 1 96 ? -3.143 -16.5 -14.984 1 95.31 96 ASP A C 1
ATOM 758 O O . ASP A 1 96 ? -4.102 -17.219 -15.281 1 95.31 96 ASP A O 1
ATOM 762 N N . TYR A 1 97 ? -3.016 -15.938 -13.875 1 95.12 97 TYR A N 1
ATOM 763 C CA . TYR A 1 97 ? -4 -16.172 -12.828 1 95.12 97 TYR A CA 1
ATOM 764 C C . TYR A 1 97 ? -4.879 -14.938 -12.625 1 95.12 97 TYR A C 1
ATOM 766 O O . TYR A 1 97 ? -5.367 -14.695 -11.516 1 95.12 97 TYR A O 1
ATOM 774 N N . GLN A 1 98 ? -5.055 -14.148 -13.617 1 93.06 98 GLN A N 1
ATOM 775 C CA . GLN A 1 98 ? -5.828 -12.914 -13.57 1 93.06 98 GLN A CA 1
ATOM 776 C C . GLN A 1 98 ? -7.246 -13.172 -13.07 1 93.06 98 GLN A C 1
ATOM 778 O O . GLN A 1 98 ? -7.773 -12.406 -12.258 1 93.06 98 GLN A O 1
ATOM 783 N N . PRO A 1 99 ? -7.91 -14.289 -13.484 1 89.88 99 PRO A N 1
ATOM 784 C CA . PRO A 1 99 ? -9.266 -14.523 -12.969 1 89.88 99 PRO A CA 1
ATOM 785 C C . PRO A 1 99 ? -9.297 -14.695 -11.453 1 89.88 99 PRO A C 1
ATOM 787 O O . PRO A 1 99 ? -10.188 -14.164 -10.789 1 89.88 99 PRO A O 1
ATOM 790 N N . PHE A 1 100 ? -8.344 -15.414 -10.992 1 94.25 100 PHE A N 1
ATOM 791 C CA . PHE A 1 100 ? -8.25 -15.617 -9.547 1 94.25 100 PHE A CA 1
ATOM 792 C C . PHE A 1 100 ? -8.039 -14.289 -8.828 1 94.25 100 PHE A C 1
ATOM 794 O O . PHE A 1 100 ? -8.75 -13.977 -7.879 1 94.25 100 PHE A O 1
ATOM 801 N N . TYR A 1 101 ? -7.082 -13.492 -9.266 1 95.88 101 TYR A N 1
ATOM 802 C CA . TYR A 1 101 ? -6.746 -12.242 -8.586 1 95.88 101 TYR A CA 1
ATOM 803 C C . TYR A 1 101 ? -7.867 -11.219 -8.75 1 95.88 101 TYR A C 1
ATOM 805 O O . TYR A 1 101 ? -8.109 -10.406 -7.852 1 95.88 101 TYR A O 1
ATOM 813 N N . SER A 1 102 ? -8.539 -11.227 -9.844 1 92.69 102 SER A N 1
ATOM 814 C CA . SER A 1 102 ? -9.695 -10.352 -10.023 1 92.69 102 SER A CA 1
ATOM 815 C C . SER A 1 102 ? -10.758 -10.617 -8.969 1 92.69 102 SER A C 1
ATOM 817 O O . SER A 1 102 ? -11.445 -9.695 -8.523 1 92.69 102 SER A O 1
ATOM 819 N N . VAL A 1 103 ? -10.914 -11.836 -8.602 1 93.12 103 VAL A N 1
ATOM 820 C CA . VAL A 1 103 ? -11.852 -12.195 -7.539 1 93.12 103 VAL A CA 1
ATOM 821 C C . VAL A 1 103 ? -11.375 -11.602 -6.215 1 93.12 103 VAL A C 1
ATOM 823 O O . VAL A 1 103 ? -12.172 -11.055 -5.449 1 93.12 103 VAL A O 1
ATOM 826 N N . LEU A 1 104 ? -10.094 -11.703 -5.906 1 94.25 104 LEU A N 1
ATOM 827 C CA . LEU A 1 104 ? -9.539 -11.102 -4.699 1 94.25 104 LEU A CA 1
ATOM 828 C C . LEU A 1 104 ? -9.867 -9.609 -4.637 1 94.25 104 LEU A C 1
ATOM 830 O O . LEU A 1 104 ? -10.328 -9.117 -3.605 1 94.25 104 LEU A O 1
ATOM 834 N N . TYR A 1 105 ? -9.727 -8.945 -5.762 1 93.62 105 TYR A N 1
ATOM 835 C CA . TYR A 1 105 ? -9.977 -7.508 -5.832 1 93.62 105 TYR A CA 1
ATOM 836 C C . TYR A 1 105 ? -11.453 -7.203 -5.645 1 93.62 105 TYR A C 1
ATOM 838 O O . TYR A 1 105 ? -11.82 -6.266 -4.926 1 93.62 105 TYR A O 1
ATOM 846 N N . ARG A 1 106 ? -12.281 -8.008 -6.246 1 91.62 106 ARG A N 1
ATOM 847 C CA . ARG A 1 106 ? -13.719 -7.797 -6.125 1 91.62 106 ARG A CA 1
ATOM 848 C C . ARG A 1 106 ? -14.18 -8 -4.688 1 91.62 106 ARG A C 1
ATOM 850 O O . ARG A 1 106 ? -15.133 -7.363 -4.238 1 91.62 106 ARG A O 1
ATOM 857 N N . GLN A 1 107 ? -13.516 -8.898 -3.986 1 91.81 107 GLN A N 1
ATOM 858 C CA . GLN A 1 107 ? -13.867 -9.195 -2.598 1 91.81 107 GLN A CA 1
ATOM 859 C C . GLN A 1 107 ? -13.219 -8.188 -1.649 1 91.81 107 GLN A C 1
ATOM 861 O O . GLN A 1 107 ? -13.305 -8.328 -0.429 1 91.81 107 GLN A O 1
ATOM 866 N N . GLY A 1 108 ? -12.539 -7.207 -2.16 1 91.38 108 GLY A N 1
ATOM 867 C CA . GLY A 1 108 ? -11.883 -6.207 -1.331 1 91.38 108 GLY A CA 1
ATOM 868 C C . GLY A 1 108 ? -10.633 -6.727 -0.645 1 91.38 108 GLY A C 1
ATOM 869 O O . GLY A 1 108 ? -10.234 -6.211 0.399 1 91.38 108 GLY A O 1
ATOM 870 N N . MET A 1 109 ? -9.992 -7.746 -1.223 1 94.62 109 MET A N 1
ATOM 871 C CA . MET A 1 109 ? -8.859 -8.391 -0.571 1 94.62 109 MET A CA 1
ATOM 872 C C . MET A 1 109 ? -7.566 -8.125 -1.334 1 94.62 109 MET A C 1
ATOM 874 O O . MET A 1 109 ? -6.73 -9.016 -1.479 1 94.62 109 MET A O 1
ATOM 878 N N . ALA A 1 110 ? -7.449 -6.895 -1.903 1 95.12 110 ALA A N 1
ATOM 879 C CA . ALA A 1 110 ? -6.25 -6.516 -2.648 1 95.12 110 ALA A CA 1
ATOM 880 C C . ALA A 1 110 ? -5.008 -6.605 -1.769 1 95.12 110 ALA A C 1
ATOM 882 O O . ALA A 1 110 ? -3.916 -6.914 -2.254 1 95.12 110 ALA A O 1
ATOM 883 N N . SER A 1 111 ? -5.148 -6.414 -0.481 1 95.31 111 SER A N 1
ATOM 884 C CA . SER A 1 111 ? -4.027 -6.422 0.453 1 95.31 111 SER A CA 1
ATOM 885 C C . SER A 1 111 ? -3.383 -7.801 0.53 1 95.31 111 SER A C 1
ATOM 887 O O . SER A 1 111 ? -2.232 -7.93 0.956 1 95.31 111 SER A O 1
ATOM 889 N N . THR A 1 112 ? -4.129 -8.859 0.164 1 96.88 112 THR A N 1
ATOM 890 C CA . THR A 1 112 ? -3.564 -10.203 0.127 1 96.88 112 THR A CA 1
ATOM 891 C C . THR A 1 112 ? -2.383 -10.266 -0.838 1 96.88 112 THR A C 1
ATOM 893 O O . THR A 1 112 ? -1.381 -10.93 -0.557 1 96.88 112 THR A O 1
ATOM 896 N N . VAL A 1 113 ? -2.475 -9.562 -1.948 1 97.31 113 VAL A N 1
ATOM 897 C CA . VAL A 1 113 ? -1.39 -9.508 -2.922 1 97.31 113 VAL A CA 1
ATOM 898 C C . VAL A 1 113 ? -0.153 -8.883 -2.285 1 97.31 113 VAL A C 1
ATOM 900 O O . VAL A 1 113 ? 0.952 -9.422 -2.396 1 97.31 113 VAL A O 1
ATOM 903 N N . LEU A 1 114 ? -0.356 -7.805 -1.595 1 97.56 114 LEU A N 1
ATOM 904 C CA . LEU A 1 114 ? 0.745 -7.145 -0.898 1 97.56 114 LEU A CA 1
ATOM 905 C C . LEU A 1 114 ? 1.394 -8.094 0.107 1 97.56 114 LEU A C 1
ATOM 907 O O . LEU A 1 114 ? 2.621 -8.148 0.209 1 97.56 114 LEU A O 1
ATOM 911 N N . GLU A 1 115 ? 0.585 -8.82 0.821 1 96.56 115 GLU A N 1
ATOM 912 C CA . GLU A 1 115 ? 1.092 -9.742 1.835 1 96.56 115 GLU A CA 1
ATOM 913 C C . GLU A 1 115 ? 1.948 -10.836 1.208 1 96.56 115 GLU A C 1
ATOM 915 O O . GLU A 1 115 ? 2.959 -11.25 1.783 1 96.56 115 GLU A O 1
ATOM 920 N N . THR A 1 116 ? 1.538 -11.344 0.07 1 96.06 116 THR A N 1
ATOM 921 C CA . THR A 1 116 ? 2.318 -12.375 -0.599 1 96.06 116 THR A CA 1
ATOM 922 C C . THR A 1 116 ? 3.666 -11.828 -1.057 1 96.06 116 THR A C 1
ATOM 924 O O . THR A 1 116 ? 4.68 -12.531 -1 1 96.06 116 THR A O 1
ATOM 927 N N . ILE A 1 117 ? 3.689 -10.562 -1.507 1 96.5 117 ILE A N 1
ATOM 928 C CA . ILE A 1 117 ? 4.926 -9.906 -1.926 1 96.5 117 ILE A CA 1
ATOM 929 C C . ILE A 1 117 ? 5.852 -9.734 -0.724 1 96.5 117 ILE A C 1
ATOM 9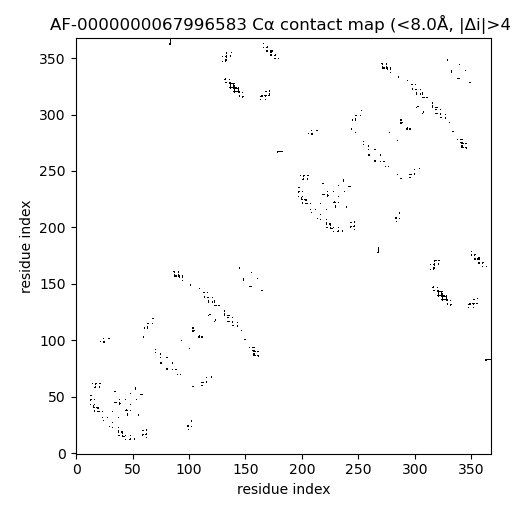31 O O . ILE A 1 117 ? 7.043 -10.039 -0.802 1 96.5 117 ILE A O 1
ATOM 935 N N . LYS A 1 118 ? 5.297 -9.289 0.371 1 96.38 118 LYS A N 1
ATOM 936 C CA . LYS A 1 118 ? 6.082 -9.141 1.594 1 96.38 118 LYS A CA 1
ATOM 937 C C . LYS A 1 118 ? 6.68 -10.477 2.031 1 96.38 118 LYS A C 1
ATOM 939 O O . LYS A 1 118 ? 7.836 -10.531 2.461 1 96.38 118 LYS A O 1
ATOM 944 N N . LEU A 1 119 ? 5.855 -11.508 1.909 1 93 119 LEU A N 1
ATOM 945 C CA . LEU A 1 119 ? 6.32 -12.844 2.27 1 93 119 LEU A CA 1
ATOM 946 C C . LEU A 1 119 ? 7.496 -13.266 1.393 1 93 119 LEU A C 1
ATOM 948 O O . LEU A 1 119 ? 8.5 -13.781 1.895 1 93 119 LEU A O 1
ATOM 952 N N . LYS A 1 120 ? 7.406 -13.047 0.135 1 93.25 120 LYS A N 1
ATOM 953 C CA . LYS A 1 120 ? 8.469 -13.422 -0.798 1 93.25 120 LYS A CA 1
ATOM 954 C C . LYS A 1 120 ? 9.75 -12.641 -0.521 1 93.25 120 LYS A C 1
ATOM 956 O O . LYS A 1 120 ? 10.852 -13.172 -0.671 1 93.25 120 LYS A O 1
ATOM 961 N N . LEU A 1 121 ? 9.586 -11.414 -0.095 1 93.75 121 LEU A N 1
ATOM 962 C CA . LEU A 1 121 ? 10.734 -10.57 0.189 1 93.75 121 LEU A CA 1
ATOM 963 C C . LEU A 1 121 ? 11.242 -10.797 1.609 1 93.75 121 LEU A C 1
ATOM 965 O O . LEU A 1 121 ? 12.188 -10.133 2.051 1 93.75 121 LEU A O 1
ATOM 969 N N . ASP A 1 122 ? 10.641 -11.688 2.35 1 93.75 122 ASP A N 1
ATOM 970 C CA . ASP A 1 122 ? 11 -12.008 3.729 1 93.75 122 ASP A CA 1
ATOM 971 C C . ASP A 1 122 ? 10.977 -10.75 4.605 1 93.75 122 ASP A C 1
ATOM 973 O O . ASP A 1 122 ? 11.906 -10.516 5.375 1 93.75 122 ASP A O 1
ATOM 977 N N . LEU A 1 123 ? 9.984 -9.906 4.312 1 94.81 123 LEU A N 1
ATOM 978 C CA . LEU A 1 123 ? 9.773 -8.766 5.199 1 94.81 123 LEU A CA 1
ATOM 979 C C . LEU A 1 123 ? 9.141 -9.211 6.516 1 94.81 123 LEU A C 1
ATOM 981 O O . LEU A 1 123 ? 7.945 -9.5 6.562 1 94.81 123 LEU A O 1
ATOM 985 N N . THR A 1 124 ? 9.922 -9.32 7.535 1 91.94 124 THR A N 1
ATOM 986 C CA . THR A 1 124 ? 9.484 -9.773 8.852 1 91.94 124 THR A CA 1
ATOM 987 C C . THR A 1 124 ? 9.703 -8.688 9.898 1 91.94 124 THR A C 1
ATOM 989 O O . THR A 1 124 ? 10.469 -7.746 9.672 1 91.94 124 THR A O 1
ATOM 992 N N . ASP A 1 125 ? 9.008 -8.82 10.984 1 90.5 125 ASP A N 1
ATOM 993 C CA . ASP A 1 125 ? 9.047 -7.805 12.031 1 90.5 125 ASP A CA 1
ATOM 994 C C . ASP A 1 125 ? 10.43 -7.754 12.695 1 90.5 125 ASP A C 1
ATOM 996 O O . ASP A 1 125 ? 10.797 -6.742 13.289 1 90.5 125 ASP A O 1
ATOM 1000 N N . ASP A 1 126 ? 11.156 -8.812 12.57 1 93.12 126 ASP A N 1
ATOM 1001 C CA . ASP A 1 126 ? 12.422 -8.906 13.297 1 93.12 126 ASP A CA 1
ATOM 1002 C C . ASP A 1 126 ? 13.578 -8.383 12.453 1 93.12 126 ASP A C 1
ATOM 1004 O O . ASP A 1 126 ? 14.719 -8.312 12.922 1 93.12 126 ASP A O 1
ATOM 1008 N N . LEU A 1 127 ? 13.367 -7.953 11.234 1 95.44 127 LEU A N 1
ATOM 1009 C CA . LEU A 1 127 ? 14.422 -7.402 10.391 1 95.44 127 LEU A CA 1
ATOM 1010 C C . LEU A 1 127 ? 14.945 -6.094 10.969 1 95.44 127 LEU A C 1
ATOM 1012 O O . LEU A 1 127 ? 14.18 -5.281 11.484 1 95.44 127 LEU A O 1
ATOM 1016 N N . PRO A 1 128 ? 16.266 -5.973 10.867 1 94.88 128 PRO A N 1
ATOM 1017 C CA . PRO A 1 128 ? 16.797 -4.652 11.227 1 94.88 128 PRO A CA 1
ATOM 1018 C C . PRO A 1 128 ? 16.281 -3.545 10.312 1 94.88 128 PRO A C 1
ATOM 1020 O O . PRO A 1 128 ? 15.875 -3.812 9.18 1 94.88 128 PRO A O 1
ATOM 1023 N N . ASN A 1 129 ? 16.266 -2.277 10.797 1 92.81 129 ASN A N 1
ATOM 1024 C CA . ASN A 1 129 ? 15.695 -1.131 10.094 1 92.81 129 ASN A CA 1
ATOM 1025 C C . ASN A 1 129 ? 16.297 -0.978 8.695 1 92.81 129 ASN A C 1
ATOM 1027 O O . ASN A 1 129 ? 15.578 -0.717 7.73 1 92.81 129 ASN A O 1
ATOM 1031 N N . ASP A 1 130 ? 17.594 -1.146 8.602 1 90.69 130 ASP A N 1
ATOM 1032 C CA . ASP A 1 130 ? 18.297 -0.907 7.34 1 90.69 130 ASP A CA 1
ATOM 1033 C C . ASP A 1 130 ? 17.859 -1.909 6.273 1 90.69 130 ASP A C 1
ATOM 1035 O O . ASP A 1 130 ? 18.047 -1.666 5.078 1 90.69 130 ASP A O 1
ATOM 1039 N N . ALA A 1 131 ? 17.359 -3.029 6.734 1 93.75 131 ALA A N 1
ATOM 1040 C CA . ALA A 1 131 ? 16.828 -4.016 5.801 1 93.75 131 ALA A CA 1
ATOM 1041 C C . ALA A 1 131 ? 15.312 -3.867 5.641 1 93.75 131 ALA A C 1
ATOM 1043 O O . ALA A 1 131 ? 14.781 -4.012 4.535 1 93.75 131 ALA A O 1
ATOM 1044 N N . ALA A 1 132 ? 14.594 -3.539 6.707 1 95.69 132 ALA A N 1
ATOM 1045 C CA . ALA A 1 132 ? 13.133 -3.529 6.738 1 95.69 132 ALA A CA 1
ATOM 1046 C C . ALA A 1 132 ? 12.578 -2.393 5.887 1 95.69 132 ALA A C 1
ATOM 1048 O O . ALA A 1 132 ? 11.641 -2.592 5.109 1 95.69 132 ALA A O 1
ATOM 1049 N N . TYR A 1 133 ? 13.172 -1.227 5.984 1 95.38 133 TYR A N 1
ATOM 1050 C CA . TYR A 1 133 ? 12.609 -0.043 5.34 1 95.38 133 TYR A CA 1
ATOM 1051 C C . TYR A 1 133 ? 12.711 -0.149 3.824 1 95.38 133 TYR A C 1
ATOM 1053 O O . TYR A 1 133 ? 11.719 0.057 3.115 1 95.38 133 TYR A O 1
ATOM 1061 N N . PRO A 1 134 ? 13.953 -0.564 3.268 1 94.12 134 PRO A N 1
ATOM 1062 C CA . PRO A 1 134 ? 14.008 -0.722 1.812 1 94.12 134 PRO A CA 1
ATOM 1063 C C . PRO A 1 134 ? 13.07 -1.812 1.301 1 94.12 134 PRO A C 1
ATOM 1065 O O . PRO A 1 134 ? 12.453 -1.657 0.242 1 94.12 134 PRO A O 1
ATOM 1068 N N . LYS A 1 135 ? 12.906 -2.885 2.008 1 95.62 135 LYS A N 1
ATOM 1069 C CA . LYS A 1 135 ? 12 -3.959 1.607 1 95.62 135 LYS A CA 1
ATOM 1070 C C . LYS A 1 135 ? 10.547 -3.492 1.64 1 95.62 135 LYS A C 1
ATOM 1072 O O . LYS A 1 135 ? 9.766 -3.828 0.75 1 95.62 135 LYS A O 1
ATOM 1077 N N . ALA A 1 136 ? 10.195 -2.729 2.695 1 96.56 136 ALA A N 1
ATOM 1078 C CA . ALA A 1 136 ? 8.844 -2.201 2.805 1 96.56 136 ALA A CA 1
ATOM 1079 C C . ALA A 1 136 ? 8.531 -1.249 1.654 1 96.56 136 ALA A C 1
ATOM 1081 O O . ALA A 1 136 ? 7.465 -1.341 1.036 1 96.56 136 ALA A O 1
ATOM 1082 N N . PHE A 1 137 ? 9.438 -0.369 1.37 1 95.25 137 PHE A N 1
ATOM 1083 C CA . PHE A 1 137 ? 9.281 0.563 0.261 1 95.25 137 PHE A CA 1
ATOM 1084 C C . PHE A 1 137 ? 9.062 -0.186 -1.048 1 95.25 137 PHE A C 1
ATOM 1086 O O . PHE A 1 137 ? 8.094 0.083 -1.769 1 95.25 137 PHE A O 1
ATOM 1093 N N . PHE A 1 138 ? 9.891 -1.137 -1.29 1 94.25 138 PHE A N 1
ATOM 1094 C CA . PHE A 1 138 ? 9.852 -1.845 -2.564 1 94.25 138 PHE A CA 1
ATOM 1095 C C . PHE A 1 138 ? 8.609 -2.719 -2.662 1 94.25 138 PHE A C 1
ATOM 1097 O O . PHE A 1 138 ? 7.949 -2.75 -3.701 1 94.25 138 PHE A O 1
ATOM 1104 N N . ALA A 1 139 ? 8.336 -3.465 -1.606 1 96.19 139 ALA A N 1
ATOM 1105 C CA . ALA A 1 139 ? 7.16 -4.328 -1.604 1 96.19 139 ALA A CA 1
ATOM 1106 C C . ALA A 1 139 ? 5.891 -3.533 -1.902 1 96.19 139 ALA A C 1
ATOM 1108 O O . ALA A 1 139 ? 5.078 -3.938 -2.736 1 96.19 139 ALA A O 1
ATOM 1109 N N . HIS A 1 140 ? 5.746 -2.449 -1.215 1 96.69 140 HIS A N 1
ATOM 1110 C CA . HIS A 1 140 ? 4.57 -1.612 -1.413 1 96.69 140 HIS A CA 1
ATOM 1111 C C . HIS A 1 140 ? 4.578 -0.965 -2.795 1 96.69 140 HIS A C 1
ATOM 1113 O O . HIS A 1 140 ? 3.527 -0.813 -3.42 1 96.69 140 HIS A O 1
ATOM 1119 N N . GLY A 1 141 ? 5.734 -0.514 -3.213 1 95.81 141 GLY A N 1
ATOM 1120 C CA . GLY A 1 141 ? 5.84 0.03 -4.559 1 95.81 141 GLY A CA 1
ATOM 1121 C C . GLY A 1 141 ? 5.434 -0.958 -5.633 1 95.81 141 GLY A C 1
ATOM 1122 O O . GLY A 1 141 ? 4.645 -0.627 -6.52 1 95.81 141 GLY A O 1
ATOM 1123 N N . LEU A 1 142 ? 5.98 -2.168 -5.555 1 96.19 142 LEU A N 1
ATOM 1124 C CA . LEU A 1 142 ? 5.625 -3.221 -6.5 1 96.19 142 LEU A CA 1
ATOM 1125 C C . LEU A 1 142 ? 4.129 -3.518 -6.441 1 96.19 142 LEU A C 1
ATOM 1127 O O . LEU A 1 142 ? 3.48 -3.656 -7.48 1 96.19 142 LEU A O 1
ATOM 1131 N N . PHE A 1 143 ? 3.625 -3.594 -5.273 1 97.88 143 PHE A N 1
ATOM 1132 C CA . PHE A 1 143 ? 2.188 -3.775 -5.117 1 97.88 143 PHE A CA 1
ATOM 1133 C C . PHE A 1 143 ? 1.421 -2.637 -5.777 1 97.88 143 PHE A C 1
ATOM 1135 O O . PHE A 1 143 ? 0.426 -2.871 -6.469 1 97.88 143 PHE A O 1
ATOM 1142 N N . GLY A 1 144 ? 1.832 -1.438 -5.457 1 97.5 144 GLY A N 1
ATOM 1143 C CA . GLY A 1 144 ? 1.174 -0.292 -6.066 1 97.5 144 GLY A CA 1
ATOM 1144 C C . GLY A 1 144 ? 1.146 -0.354 -7.582 1 97.5 144 GLY A C 1
ATOM 1145 O O . GLY A 1 144 ? 0.142 -0.004 -8.203 1 97.5 144 GLY A O 1
ATOM 1146 N N . PHE A 1 145 ? 2.24 -0.799 -8.164 1 97 145 PHE A N 1
ATOM 1147 C CA . PHE A 1 145 ? 2.338 -0.972 -9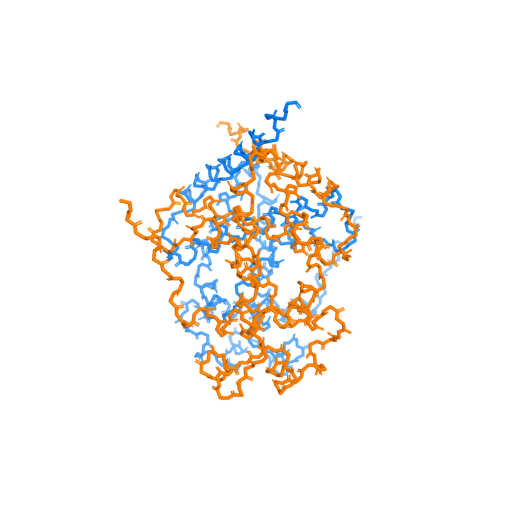.602 1 97 145 PHE A CA 1
ATOM 1148 C C . PHE A 1 145 ? 1.347 -2.023 -10.094 1 97 145 PHE A C 1
ATOM 1150 O O . PHE A 1 145 ? 0.58 -1.776 -11.023 1 97 145 PHE A O 1
ATOM 1157 N N . ILE A 1 146 ? 1.288 -3.158 -9.469 1 97.69 146 ILE A N 1
ATOM 1158 C CA . ILE A 1 146 ? 0.411 -4.262 -9.844 1 97.69 146 ILE A CA 1
ATOM 1159 C C . ILE A 1 146 ? -1.045 -3.865 -9.609 1 97.69 146 ILE A C 1
ATOM 1161 O O . ILE A 1 146 ? -1.912 -4.16 -10.438 1 97.69 146 ILE A O 1
ATOM 1165 N N . ASP A 1 147 ? -1.241 -3.225 -8.5 1 97.25 147 ASP A N 1
ATOM 1166 C CA . ASP A 1 147 ? -2.582 -2.754 -8.164 1 97.25 147 ASP A CA 1
ATOM 1167 C C . ASP A 1 147 ? -3.107 -1.8 -9.234 1 97.25 147 ASP A C 1
ATOM 1169 O O . ASP A 1 147 ? -4.273 -1.884 -9.633 1 97.25 147 ASP A O 1
ATOM 1173 N N . GLU A 1 148 ? -2.262 -0.877 -9.648 1 96.69 148 GLU A N 1
ATOM 1174 C CA . GLU A 1 148 ? -2.65 0.046 -10.711 1 96.69 148 GLU A CA 1
ATOM 1175 C C . GLU A 1 148 ? -3.012 -0.706 -11.992 1 96.69 148 GLU A C 1
ATOM 1177 O O . GLU A 1 148 ? -3.98 -0.358 -12.672 1 96.69 148 GLU A O 1
ATOM 1182 N N . TRP A 1 149 ? -2.246 -1.716 -12.336 1 96.88 149 TRP A N 1
ATOM 1183 C CA . TRP A 1 149 ? -2.502 -2.555 -13.5 1 96.88 149 TRP A CA 1
ATOM 1184 C C . TRP A 1 149 ? -3.883 -3.193 -13.422 1 96.88 149 TRP A C 1
ATOM 1186 O O . TRP A 1 149 ? -4.648 -3.154 -14.391 1 96.88 149 TRP A O 1
ATOM 1196 N N . PHE A 1 150 ? -4.242 -3.77 -12.305 1 95.56 150 PHE A N 1
ATOM 1197 C CA . PHE A 1 150 ? -5.547 -4.398 -12.125 1 95.56 150 PHE A CA 1
ATOM 1198 C C . PHE A 1 150 ? -6.66 -3.361 -12.195 1 95.56 150 PHE A C 1
ATOM 1200 O O . PHE A 1 150 ? -7.703 -3.598 -12.812 1 95.56 150 PHE A O 1
ATOM 1207 N N . ARG A 1 151 ? -6.453 -2.207 -11.57 1 93.69 151 ARG A N 1
ATOM 1208 C CA . ARG A 1 151 ? -7.465 -1.157 -11.539 1 93.69 151 ARG A CA 1
ATOM 1209 C C . ARG A 1 151 ? -7.754 -0.633 -12.938 1 93.69 151 ARG A C 1
ATOM 1211 O O . ARG A 1 151 ? -8.883 -0.226 -13.234 1 93.69 151 ARG A O 1
ATOM 1218 N N . ARG A 1 152 ? -6.73 -0.68 -13.758 1 94.31 152 ARG A N 1
ATOM 1219 C CA . ARG A 1 152 ? -6.875 -0.154 -15.109 1 94.31 152 ARG A CA 1
ATOM 1220 C C . ARG A 1 152 ? -7.328 -1.242 -16.078 1 94.31 152 ARG A C 1
ATOM 1222 O O . ARG A 1 152 ? -7.32 -1.042 -17.297 1 94.31 152 ARG A O 1
ATOM 1229 N N . GLY A 1 153 ? -7.676 -2.402 -15.547 1 92.69 153 GLY A N 1
ATOM 1230 C CA . GLY A 1 153 ? -8.32 -3.434 -16.344 1 92.69 153 GLY A CA 1
ATOM 1231 C C . GLY A 1 153 ? -7.359 -4.523 -16.797 1 92.69 153 GLY A C 1
ATOM 1232 O O . GLY A 1 153 ? -7.707 -5.363 -17.625 1 92.69 153 GLY A O 1
ATOM 1233 N N . ALA A 1 154 ? -6.066 -4.48 -16.391 1 94.81 154 ALA A N 1
ATOM 1234 C CA . ALA A 1 154 ? -5.078 -5.527 -16.656 1 94.81 154 ALA A CA 1
ATOM 1235 C C . ALA A 1 154 ? -4.949 -5.781 -18.156 1 94.81 154 ALA A C 1
ATOM 1237 O O . ALA A 1 154 ? -5.016 -6.93 -18.609 1 94.81 154 ALA A O 1
ATOM 1238 N N . LYS A 1 155 ? -4.688 -4.754 -18.938 1 94.38 155 LYS A N 1
ATOM 1239 C CA . LYS A 1 155 ? -4.727 -4.828 -20.391 1 94.38 155 LYS A CA 1
ATOM 1240 C C . LYS A 1 155 ? -3.355 -5.168 -20.969 1 94.38 155 LYS A C 1
ATOM 1242 O O . LYS A 1 155 ? -3.256 -5.773 -22.031 1 94.38 155 LYS A O 1
ATOM 1247 N N . GLU A 1 156 ? -2.242 -4.801 -20.328 1 95.81 156 GLU A N 1
ATOM 1248 C CA . GLU A 1 156 ? -0.88 -4.965 -20.828 1 95.81 156 GLU A CA 1
ATOM 1249 C C . GLU A 1 156 ? -0.421 -6.418 -20.719 1 95.81 156 GLU A C 1
ATOM 1251 O O . GLU A 1 156 ? -0.774 -7.113 -19.766 1 95.81 156 GLU A O 1
ATOM 1256 N N . SER A 1 157 ? 0.352 -6.855 -21.672 1 96.69 157 SER A N 1
ATOM 1257 C CA . SER A 1 157 ? 1.007 -8.156 -21.609 1 96.69 157 SER A CA 1
ATOM 1258 C C . SER A 1 157 ? 2.113 -8.172 -20.562 1 96.69 157 SER A C 1
ATOM 1260 O O . SER A 1 157 ? 2.572 -7.113 -20.125 1 96.69 157 SER A O 1
ATOM 1262 N N . PRO A 1 158 ? 2.521 -9.383 -20.141 1 97.19 158 PRO A N 1
ATOM 1263 C CA . PRO A 1 158 ? 3.627 -9.484 -19.172 1 97.19 158 PRO A CA 1
ATOM 1264 C C . PRO A 1 158 ? 4.887 -8.773 -19.656 1 97.19 158 PRO A C 1
ATOM 1266 O O . PRO A 1 158 ? 5.562 -8.102 -18.875 1 97.19 158 PRO A O 1
ATOM 1269 N N . ARG A 1 159 ? 5.207 -8.906 -20.938 1 95.62 159 ARG A N 1
ATOM 1270 C CA . ARG A 1 159 ? 6.375 -8.242 -21.5 1 95.62 159 ARG A CA 1
ATOM 1271 C C . ARG A 1 159 ? 6.219 -6.723 -21.438 1 95.62 159 ARG A C 1
ATOM 1273 O O . ARG A 1 159 ? 7.152 -6.008 -21.078 1 95.62 159 ARG A O 1
ATOM 1280 N N . ALA A 1 160 ? 5.051 -6.223 -21.797 1 95.94 160 ALA A N 1
ATOM 1281 C CA . ALA A 1 160 ? 4.766 -4.789 -21.75 1 95.94 160 ALA A CA 1
ATOM 1282 C C . ALA A 1 160 ? 4.82 -4.277 -20.312 1 95.94 160 ALA A C 1
ATOM 1284 O O . ALA A 1 160 ? 5.352 -3.197 -20.047 1 95.94 160 ALA A O 1
ATOM 1285 N N . LEU A 1 161 ? 4.285 -5.086 -19.359 1 95.94 161 LEU A N 1
ATOM 1286 C CA . LEU A 1 161 ? 4.328 -4.727 -17.953 1 95.94 161 LEU A CA 1
ATOM 1287 C C . LEU A 1 161 ? 5.766 -4.629 -17.453 1 95.94 161 LEU A C 1
ATOM 1289 O O . LEU A 1 161 ? 6.102 -3.717 -16.703 1 95.94 161 LEU A O 1
ATOM 1293 N N . ASN A 1 162 ? 6.508 -5.598 -17.844 1 95.56 162 ASN A N 1
ATOM 1294 C CA . ASN A 1 162 ? 7.91 -5.598 -17.438 1 95.56 162 ASN A CA 1
ATOM 1295 C C . ASN A 1 162 ? 8.633 -4.348 -17.922 1 95.56 162 ASN A C 1
ATOM 1297 O O . ASN A 1 162 ? 9.438 -3.768 -17.188 1 95.56 162 ASN A O 1
ATOM 1301 N N . GLN A 1 163 ? 8.398 -3.91 -19.156 1 93.12 163 GLN A N 1
ATOM 1302 C CA . GLN A 1 163 ? 9.008 -2.701 -19.703 1 93.12 163 GLN A CA 1
ATOM 1303 C C . GLN A 1 163 ? 8.516 -1.459 -18.953 1 93.12 163 GLN A C 1
ATOM 1305 O O . GLN A 1 163 ? 9.312 -0.571 -18.641 1 93.12 163 GLN A O 1
ATOM 1310 N N . LEU A 1 164 ? 7.238 -1.45 -18.703 1 93.62 164 LEU A N 1
ATOM 1311 C CA . LEU A 1 164 ? 6.652 -0.331 -17.984 1 93.62 164 LEU A CA 1
ATOM 1312 C C . LEU A 1 164 ? 7.211 -0.253 -16.562 1 93.62 164 LEU A C 1
ATOM 1314 O O . LEU A 1 164 ? 7.48 0.838 -16.062 1 93.62 164 LEU A O 1
ATOM 1318 N N . PHE A 1 165 ? 7.34 -1.376 -15.977 1 95.06 165 PHE A N 1
ATOM 1319 C CA . PHE A 1 165 ? 7.863 -1.426 -14.617 1 95.06 165 PHE A CA 1
ATOM 1320 C C . PHE A 1 165 ? 9.305 -0.936 -14.57 1 95.06 165 PHE A C 1
ATOM 1322 O O . PHE A 1 165 ? 9.672 -0.134 -13.711 1 95.06 165 PHE A O 1
ATOM 1329 N N . ALA A 1 166 ? 10.125 -1.413 -15.461 1 90.06 166 ALA A N 1
ATOM 1330 C CA . ALA A 1 166 ? 11.516 -0.997 -15.539 1 90.06 166 ALA A CA 1
ATOM 1331 C C . ALA A 1 166 ? 11.633 0.516 -15.703 1 90.06 166 ALA A C 1
ATOM 1333 O O . ALA A 1 166 ? 12.43 1.164 -15.016 1 90.06 166 ALA A O 1
ATOM 1334 N N . SER A 1 167 ? 10.852 1.021 -16.562 1 87.94 167 SER A N 1
ATOM 1335 C CA . SER A 1 167 ? 10.883 2.457 -16.828 1 87.94 167 SER A CA 1
ATOM 1336 C C . SER A 1 167 ? 10.344 3.246 -15.633 1 87.94 167 SER A C 1
ATOM 1338 O O . SER A 1 167 ? 10.891 4.293 -15.273 1 87.94 167 SER A O 1
ATOM 1340 N N . SER A 1 168 ? 9.25 2.75 -15.016 1 87.69 168 SER A N 1
ATOM 1341 C CA . SER A 1 168 ? 8.617 3.422 -13.891 1 87.69 168 SER A CA 1
ATOM 1342 C C . SER A 1 168 ? 9.547 3.461 -12.68 1 87.69 168 SER A C 1
ATOM 1344 O O . SER A 1 168 ? 9.75 4.52 -12.078 1 87.69 168 SER A O 1
ATOM 1346 N N . ALA A 1 169 ? 10.031 2.279 -12.359 1 86 169 ALA A N 1
ATOM 1347 C CA . ALA A 1 169 ? 10.945 2.189 -11.219 1 86 169 ALA A CA 1
ATOM 1348 C C . ALA A 1 169 ? 12.188 3.045 -11.445 1 86 169 ALA A C 1
ATOM 1350 O O . ALA A 1 169 ? 12.617 3.771 -10.547 1 86 169 ALA A O 1
ATOM 1351 N N . GLN A 1 170 ? 12.672 3.023 -12.625 1 83.06 170 GLN A N 1
ATOM 1352 C CA . GLN A 1 170 ? 13.852 3.814 -12.953 1 83.06 170 GLN A CA 1
ATOM 1353 C C . GLN A 1 170 ? 13.562 5.309 -12.852 1 83.06 170 GLN A C 1
ATOM 1355 O O . GLN A 1 170 ? 14.328 6.055 -12.234 1 83.06 170 GLN A O 1
ATOM 1360 N N . SER A 1 171 ? 12.539 5.703 -13.445 1 82.81 171 SER A N 1
ATOM 1361 C CA . SER A 1 171 ? 12.18 7.117 -13.43 1 82.81 171 SER A CA 1
ATOM 1362 C C . SER A 1 171 ? 11.938 7.613 -12.008 1 82.81 171 SER A C 1
ATOM 1364 O O . SER A 1 171 ? 12.43 8.68 -11.633 1 82.81 171 SER A O 1
ATOM 1366 N N . SER A 1 172 ? 11.172 6.879 -11.203 1 82.94 172 SER A N 1
ATOM 1367 C CA . SER A 1 172 ? 10.883 7.238 -9.812 1 82.94 172 SER A CA 1
ATOM 1368 C C . SER A 1 172 ? 12.156 7.312 -8.984 1 82.94 172 SER A C 1
ATOM 1370 O O . SER A 1 172 ? 12.391 8.305 -8.281 1 82.94 172 SER A O 1
ATOM 1372 N N . LEU A 1 173 ? 12.969 6.383 -9.18 1 81.44 173 LEU A N 1
ATOM 1373 C CA . LEU A 1 173 ? 14.156 6.266 -8.336 1 81.44 173 LEU A CA 1
ATOM 1374 C C . LEU A 1 173 ? 15.227 7.258 -8.773 1 81.44 173 LEU A C 1
ATOM 1376 O O . LEU A 1 173 ? 15.945 7.812 -7.941 1 81.44 173 LEU A O 1
ATOM 1380 N N . GLU A 1 174 ? 15.305 7.535 -10.047 1 80.94 174 GLU A N 1
ATOM 1381 C CA . GLU A 1 174 ? 16.219 8.562 -10.539 1 80.94 174 GLU A CA 1
ATOM 1382 C C . GLU A 1 174 ? 15.773 9.953 -10.109 1 80.94 174 GLU A C 1
ATOM 1384 O O . GLU A 1 174 ? 16.609 10.812 -9.812 1 80.94 174 GLU A O 1
ATOM 1389 N N . GLY A 1 175 ? 14.492 10.172 -10.164 1 81.75 175 GLY A N 1
ATOM 1390 C CA . GLY A 1 175 ? 13.961 11.422 -9.648 1 81.75 175 GLY A CA 1
ATOM 1391 C C . GLY A 1 175 ? 14.305 11.656 -8.188 1 81.75 175 GLY A C 1
ATOM 1392 O O . GLY A 1 175 ? 14.711 12.758 -7.809 1 81.75 175 GLY A O 1
ATOM 1393 N N . LEU A 1 176 ? 14.172 10.656 -7.453 1 82.25 176 LEU A N 1
ATOM 1394 C CA . LEU A 1 176 ? 14.523 10.734 -6.039 1 82.25 176 LEU A CA 1
ATOM 1395 C C . LEU A 1 176 ? 16.016 10.992 -5.859 1 82.25 176 LEU A C 1
ATOM 1397 O O . LEU A 1 176 ? 16.406 11.828 -5.051 1 82.25 176 LEU A O 1
ATOM 1401 N N . LYS A 1 177 ? 16.812 10.234 -6.629 1 79.25 177 LYS A N 1
ATOM 1402 C CA . LYS A 1 177 ? 18.266 10.422 -6.57 1 79.25 177 LYS A CA 1
ATOM 1403 C C . LYS A 1 177 ? 18.656 11.859 -6.898 1 79.25 177 LYS A C 1
ATOM 1405 O O . LYS A 1 177 ? 19.516 12.438 -6.242 1 79.25 177 LYS A O 1
ATOM 1410 N N . ALA A 1 178 ? 18.047 12.375 -7.883 1 81.81 178 ALA A N 1
ATOM 1411 C CA . ALA A 1 178 ? 18.344 13.742 -8.312 1 81.81 178 ALA A CA 1
ATOM 1412 C C . ALA A 1 178 ? 18.016 14.742 -7.203 1 81.81 178 ALA A C 1
ATOM 1414 O O . ALA A 1 178 ? 18.719 15.742 -7.039 1 81.81 178 ALA A O 1
ATOM 1415 N N . LEU A 1 179 ? 17.031 14.461 -6.434 1 81.19 179 LEU A N 1
ATOM 1416 C CA . LEU A 1 179 ? 16.609 15.336 -5.348 1 81.19 179 LEU A CA 1
ATOM 1417 C C . LEU A 1 179 ? 17.625 15.312 -4.207 1 81.19 179 LEU A C 1
ATOM 1419 O O . LEU A 1 179 ? 17.875 16.344 -3.588 1 81.19 179 LEU A O 1
ATOM 1423 N N . TYR A 1 180 ? 18.281 14.195 -3.986 1 79.56 180 TYR A N 1
ATOM 1424 C CA . TYR A 1 180 ? 19.203 14.055 -2.855 1 79.56 180 TYR A CA 1
ATOM 1425 C C . TYR A 1 180 ? 20.609 14.477 -3.238 1 79.56 180 TYR A C 1
ATOM 1427 O O . TYR A 1 180 ? 21.406 14.844 -2.375 1 79.56 180 TYR A O 1
ATOM 1435 N N . GLN A 1 181 ? 21 14.227 -4.395 1 71.44 181 GLN A N 1
ATOM 1436 C CA . GLN A 1 181 ? 22.344 14.609 -4.82 1 71.44 181 GLN A CA 1
ATOM 1437 C C . GLN A 1 181 ? 22.469 16.125 -4.961 1 71.44 181 GLN A C 1
ATOM 1439 O O . GLN A 1 181 ? 23.562 16.672 -4.836 1 71.44 181 GLN A O 1
ATOM 1444 N N . LYS A 1 182 ? 21.516 16.953 -5.34 1 58.69 182 LYS A N 1
ATOM 1445 C CA . LYS A 1 182 ? 21.594 18.406 -5.449 1 58.69 182 LYS A CA 1
ATOM 1446 C C . LYS A 1 182 ? 21.75 19.062 -4.078 1 58.69 182 LYS A C 1
ATOM 1448 O O . LYS A 1 182 ? 21.516 20.266 -3.928 1 58.69 182 LYS A O 1
ATOM 1453 N N . GLN A 1 183 ? 22.031 18.375 -3.055 1 54.94 183 GLN A N 1
ATOM 1454 C CA . GLN A 1 183 ? 22.297 19.016 -1.771 1 54.94 183 GLN A CA 1
ATOM 1455 C C . GLN A 1 183 ? 23.516 19.938 -1.853 1 54.94 183 GLN A C 1
ATOM 1457 O O . GLN A 1 183 ? 24.578 19.531 -2.322 1 54.94 183 GLN A O 1
ATOM 1462 N N . PRO A 1 184 ? 23.234 21.234 -1.742 1 46.78 184 PRO A N 1
ATOM 1463 C CA . PRO A 1 184 ? 24.422 22.094 -1.66 1 46.78 184 PRO A CA 1
ATOM 1464 C C . PRO A 1 184 ? 25.359 21.672 -0.528 1 46.78 184 PRO A C 1
ATOM 1466 O O . PRO A 1 184 ? 24.922 21.094 0.462 1 46.78 184 PRO A O 1
ATOM 1469 N N . MET B 1 1 ? -6.809 44.438 -10.477 1 31.39 1 MET B N 1
ATOM 1470 C CA . MET B 1 1 ? -6.359 43.75 -9.266 1 31.39 1 MET B CA 1
ATOM 1471 C C . MET B 1 1 ? -7.332 42.656 -8.867 1 31.39 1 MET B C 1
ATOM 1473 O O . MET B 1 1 ? -8.414 42.938 -8.352 1 31.39 1 MET B O 1
ATOM 1477 N N . SER B 1 2 ? -7.629 41.562 -9.539 1 36.09 2 SER B N 1
ATOM 1478 C CA . SER B 1 2 ? -8.781 40.656 -9.469 1 36.09 2 SER B CA 1
ATOM 1479 C C . SER B 1 2 ? -8.891 40 -8.094 1 36.09 2 SER B C 1
ATOM 1481 O O . SER B 1 2 ? -7.891 39.531 -7.547 1 36.09 2 SER B O 1
ATOM 1483 N N . PRO B 1 3 ? -9.938 40.219 -7.195 1 37.84 3 PRO B N 1
ATOM 1484 C CA . PRO B 1 3 ? -10.008 39.75 -5.809 1 37.84 3 PRO B CA 1
ATOM 1485 C C . PRO B 1 3 ? -9.773 38.25 -5.672 1 37.84 3 PRO B C 1
ATOM 1487 O O . PRO B 1 3 ? -9.992 37.5 -6.621 1 37.84 3 PRO B O 1
ATOM 1490 N N . THR B 1 4 ? -8.773 37.75 -5.004 1 41.62 4 THR B N 1
ATOM 1491 C CA . THR B 1 4 ? -8.57 36.375 -4.582 1 41.62 4 THR B CA 1
ATOM 1492 C C . THR B 1 4 ? -9.875 35.75 -4.043 1 41.62 4 THR B C 1
ATOM 1494 O O . THR B 1 4 ? -10.5 36.344 -3.148 1 41.62 4 THR B O 1
ATOM 1497 N N . PRO B 1 5 ? -10.75 35 -4.758 1 41.97 5 PRO B N 1
ATOM 1498 C CA . PRO B 1 5 ? -12.07 34.594 -4.293 1 41.97 5 PRO B CA 1
ATOM 1499 C C . PRO B 1 5 ? -12.086 34.188 -2.814 1 41.97 5 PRO B C 1
ATOM 1501 O O . PRO B 1 5 ? -11.07 33.75 -2.283 1 41.97 5 PRO B O 1
ATOM 1504 N N . ALA B 1 6 ? -12.859 34.781 -1.917 1 43.38 6 ALA B N 1
ATOM 1505 C CA . ALA B 1 6 ? -13.141 34.469 -0.514 1 43.38 6 ALA B CA 1
ATOM 1506 C C . ALA B 1 6 ? -13.336 33 -0.294 1 43.38 6 ALA B C 1
ATOM 1508 O O . ALA B 1 6 ? -13.82 32.281 -1.18 1 43.38 6 ALA B O 1
ATOM 1509 N N . PRO B 1 7 ? -12.641 32.281 0.636 1 43.47 7 PRO B N 1
ATOM 1510 C CA . PRO B 1 7 ? -12.953 30.859 0.856 1 43.47 7 PRO B CA 1
ATOM 1511 C C . PRO B 1 7 ? -14.453 30.594 0.945 1 43.47 7 PRO B C 1
ATOM 1513 O O . PRO B 1 7 ? -15.211 31.453 1.408 1 43.47 7 PRO B O 1
ATOM 1516 N N . THR B 1 8 ? -15.242 30.016 0.118 1 42.16 8 THR B N 1
ATOM 1517 C CA . THR B 1 8 ? -16.672 29.688 0.158 1 42.16 8 THR B CA 1
ATOM 1518 C C . THR B 1 8 ? -17.078 29.219 1.552 1 42.16 8 THR B C 1
ATOM 1520 O O . THR B 1 8 ? -16.297 28.562 2.246 1 42.16 8 THR B O 1
ATOM 1523 N N . PRO B 1 9 ? -18.141 29.641 2.291 1 47.28 9 PRO B N 1
ATOM 1524 C CA . PRO B 1 9 ? -18.719 29.281 3.586 1 47.28 9 PRO B CA 1
ATOM 1525 C C . PRO B 1 9 ? -18.594 27.797 3.92 1 47.28 9 PRO B C 1
ATOM 1527 O O . PRO B 1 9 ? -18.547 27.438 5.098 1 47.28 9 PRO B O 1
ATOM 1530 N N . GLN B 1 10 ? -18.953 26.906 3.156 1 50.31 10 GLN B N 1
ATOM 1531 C CA . GLN B 1 10 ? -19.016 25.469 3.361 1 50.31 10 GLN B CA 1
ATOM 1532 C C . GLN B 1 10 ? -17.719 24.938 3.951 1 50.31 10 GLN B C 1
ATOM 1534 O O . GLN B 1 10 ? -17.719 24.047 4.812 1 50.31 10 GLN B O 1
ATOM 1539 N N . ASN B 1 11 ? -16.531 25.594 3.676 1 66.5 11 ASN B N 1
ATOM 1540 C CA . ASN B 1 11 ? -15.172 25.141 3.953 1 66.5 11 ASN B CA 1
ATOM 1541 C C . ASN B 1 11 ? -14.742 25.5 5.371 1 66.5 11 ASN B C 1
ATOM 1543 O O . ASN B 1 11 ? -13.953 24.781 5.988 1 66.5 11 ASN B O 1
ATOM 1547 N N . PHE B 1 12 ? -15.742 26.281 6.066 1 85 12 PHE B N 1
ATOM 1548 C CA . PHE B 1 12 ? -15.297 26.766 7.367 1 85 12 PHE B CA 1
ATOM 1549 C C . PHE B 1 12 ? -15.672 25.781 8.469 1 85 12 PHE B C 1
ATOM 1551 O O . PHE B 1 12 ? -14.852 25.469 9.336 1 85 12 PHE B O 1
ATOM 1558 N N . VAL B 1 13 ? -16.938 25.219 8.414 1 91.38 13 VAL B N 1
ATOM 1559 C CA . VAL B 1 13 ? -17.422 24.297 9.438 1 91.38 13 VAL B CA 1
ATOM 1560 C C . VAL B 1 13 ? -16.562 23.031 9.43 1 91.38 13 VAL B C 1
ATOM 1562 O O . VAL B 1 13 ? -16.078 22.578 10.469 1 91.38 13 VAL B O 1
ATOM 1565 N N . ALA B 1 14 ? -16.406 22.5 8.289 1 93 14 ALA B N 1
ATOM 1566 C CA . ALA B 1 14 ? -15.617 21.281 8.156 1 93 14 ALA B CA 1
ATOM 1567 C C . ALA B 1 14 ? -14.195 21.5 8.672 1 93 14 ALA B C 1
ATOM 1569 O O . ALA B 1 14 ? -13.641 20.625 9.359 1 93 14 ALA B O 1
ATOM 1570 N N . GLN B 1 15 ? -13.727 22.609 8.375 1 93.94 15 GLN B N 1
ATOM 1571 C CA . GLN B 1 15 ? -12.375 22.938 8.812 1 93.94 15 GLN B CA 1
ATOM 1572 C C . GLN B 1 15 ? -12.305 23.047 10.336 1 93.94 15 GLN B C 1
ATOM 1574 O O . GLN B 1 15 ? -11.383 22.516 10.953 1 93.94 15 GLN B O 1
ATOM 1579 N N . ARG B 1 16 ? -13.25 23.672 10.891 1 95.25 16 ARG B N 1
ATOM 1580 C CA . ARG B 1 16 ? -13.289 23.828 12.344 1 95.25 16 ARG B CA 1
ATOM 1581 C C . ARG B 1 16 ? -13.398 22.484 13.039 1 95.25 16 ARG B C 1
ATOM 1583 O O . ARG B 1 16 ? -12.734 22.25 14.055 1 95.25 16 ARG B O 1
ATOM 1590 N N . ILE B 1 17 ? -14.195 21.688 12.484 1 95.69 17 ILE B N 1
ATOM 1591 C CA . ILE B 1 17 ? -14.414 20.375 13.094 1 95.69 17 ILE B CA 1
ATOM 1592 C C . ILE B 1 17 ? -13.133 19.547 12.984 1 95.69 17 ILE B C 1
ATOM 1594 O O . ILE B 1 17 ? -12.727 18.891 13.953 1 95.69 17 ILE B O 1
ATOM 1598 N N . THR B 1 18 ? -12.5 19.547 11.812 1 95.38 18 THR B N 1
ATOM 1599 C CA . THR B 1 18 ? -11.281 18.766 11.617 1 95.38 18 THR B CA 1
ATOM 1600 C C . THR B 1 18 ? -10.164 19.266 12.531 1 95.38 18 THR B C 1
ATOM 1602 O O . THR B 1 18 ? -9.438 18.484 13.141 1 95.38 18 THR B O 1
ATOM 1605 N N . GLU B 1 19 ? -10.094 20.594 12.68 1 94.5 19 GLU B N 1
ATOM 1606 C CA . GLU B 1 19 ? -9.094 21.188 13.562 1 94.5 19 GLU B CA 1
ATOM 1607 C C . GLU B 1 19 ? -9.359 20.828 15.023 1 94.5 19 GLU B C 1
ATOM 1609 O O . GLU B 1 19 ? -8.43 20.531 15.773 1 94.5 19 GLU B O 1
ATOM 1614 N N . ALA B 1 20 ? -10.594 20.859 15.359 1 96.12 20 ALA B N 1
ATOM 1615 C CA . ALA B 1 20 ? -10.984 20.5 16.719 1 96.12 20 ALA B CA 1
ATOM 1616 C C . ALA B 1 20 ? -10.625 19.062 17.047 1 96.12 20 ALA B C 1
ATOM 1618 O O . ALA B 1 20 ? -10.141 18.766 18.141 1 96.12 20 ALA B O 1
ATOM 1619 N N . LEU B 1 21 ? -10.914 18.203 16.109 1 95.5 21 LEU B N 1
ATOM 1620 C CA . LEU B 1 21 ? -10.609 16.797 16.344 1 95.5 21 LEU B CA 1
ATOM 1621 C C . LEU B 1 21 ? -9.109 16.594 16.547 1 95.5 21 LEU B C 1
ATOM 1623 O O . LEU B 1 21 ? -8.688 15.875 17.453 1 95.5 21 LEU B O 1
ATOM 1627 N N . VAL B 1 22 ? -8.305 17.188 15.711 1 94.44 22 VAL B N 1
ATOM 1628 C CA . VAL B 1 22 ? -6.852 17.078 15.789 1 94.44 22 VAL B CA 1
ATOM 1629 C C . VAL B 1 22 ? -6.375 17.578 17.156 1 94.44 22 VAL B C 1
ATOM 1631 O O . VAL B 1 22 ? -5.535 16.938 17.797 1 94.44 22 VAL B O 1
ATOM 1634 N N . ASP B 1 23 ? -6.953 18.641 17.609 1 94.38 23 ASP B N 1
ATOM 1635 C CA . ASP B 1 23 ? -6.602 19.219 18.891 1 94.38 23 ASP B CA 1
ATOM 1636 C C . ASP B 1 23 ? -6.965 18.266 20.031 1 94.38 23 ASP B C 1
ATOM 1638 O O . ASP B 1 23 ? -6.156 18.031 20.938 1 94.38 23 ASP B O 1
ATOM 1642 N N . LEU B 1 24 ? -8.125 17.75 19.984 1 94.94 24 LEU B N 1
ATOM 1643 C CA . LEU B 1 24 ? -8.625 16.891 21.047 1 94.94 24 LEU B CA 1
ATOM 1644 C C . LEU B 1 24 ? -7.816 15.602 21.141 1 94.94 24 LEU B C 1
ATOM 1646 O O . LEU B 1 24 ? -7.609 15.07 22.234 1 94.94 24 LEU B O 1
ATOM 1650 N N . LEU B 1 25 ? -7.336 15.141 20.016 1 93.19 25 LEU B N 1
ATOM 1651 C CA . LEU B 1 25 ? -6.602 13.875 19.969 1 93.19 25 LEU B CA 1
ATOM 1652 C C . LEU B 1 25 ? -5.23 14.023 20.609 1 93.19 25 LEU B C 1
ATOM 1654 O O . LEU B 1 25 ? -4.582 13.023 20.938 1 93.19 25 LEU B O 1
ATOM 1658 N N . ARG B 1 26 ? -4.781 15.195 20.766 1 90.06 26 ARG B N 1
ATOM 1659 C CA . ARG B 1 26 ? -3.527 15.438 21.469 1 90.06 26 ARG B CA 1
ATOM 1660 C C . ARG B 1 26 ? -3.672 15.148 22.953 1 90.06 26 ARG B C 1
ATOM 1662 O O . ARG B 1 26 ? -2.695 14.805 23.625 1 90.06 26 ARG B O 1
ATOM 1669 N N . ALA B 1 27 ? -4.902 15.188 23.453 1 90.38 27 ALA B N 1
ATOM 1670 C CA . ALA B 1 27 ? -5.113 15.141 24.906 1 90.38 27 ALA B CA 1
ATOM 1671 C C . ALA B 1 27 ? -5.848 13.867 25.312 1 90.38 27 ALA B C 1
ATOM 1673 O O . ALA B 1 27 ? -5.762 13.438 26.453 1 90.38 27 ALA B O 1
ATOM 1674 N N . GLN B 1 28 ? -6.594 13.281 24.422 1 90.62 28 GLN B N 1
ATOM 1675 C CA . GLN B 1 28 ? -7.387 12.109 24.766 1 90.62 28 GLN B CA 1
ATOM 1676 C C . GLN B 1 28 ? -7.578 11.188 23.562 1 90.62 28 GLN B C 1
ATOM 1678 O O . GLN B 1 28 ? -7.473 11.625 22.422 1 90.62 28 GLN B O 1
ATOM 1683 N N . PRO B 1 29 ? -7.902 9.867 23.875 1 91 29 PRO B N 1
ATOM 1684 C CA . PRO B 1 29 ? -8.125 8.93 22.781 1 91 29 PRO B CA 1
ATOM 1685 C C . PRO B 1 29 ? -9.445 9.172 22.047 1 91 29 PRO B C 1
ATOM 1687 O O . PRO B 1 29 ? -10.359 9.781 22.609 1 91 29 PRO B O 1
ATOM 1690 N N . LEU B 1 30 ? -9.492 8.711 20.781 1 92.5 30 LEU B N 1
ATOM 1691 C CA . LEU B 1 30 ? -10.648 8.938 19.922 1 92.5 30 LEU B CA 1
ATOM 1692 C C . LEU B 1 30 ? -11.922 8.43 20.578 1 92.5 30 LEU B C 1
ATOM 1694 O O . LEU B 1 30 ? -12.969 9.086 20.516 1 92.5 30 LEU B O 1
ATOM 1698 N N . GLU B 1 31 ? -11.859 7.301 21.203 1 92 31 GLU B N 1
ATOM 1699 C CA . GLU B 1 31 ? -13.023 6.668 21.812 1 92 31 GLU B CA 1
ATOM 1700 C C . GLU B 1 31 ? -13.609 7.543 22.906 1 92 31 GLU B C 1
ATOM 1702 O O . GLU B 1 31 ? -14.805 7.469 23.203 1 92 31 GLU B O 1
ATOM 1707 N N . ALA B 1 32 ? -12.875 8.352 23.484 1 94.19 32 ALA B N 1
ATOM 1708 C CA . ALA B 1 32 ? -13.305 9.203 24.594 1 94.19 32 ALA B CA 1
ATOM 1709 C C . ALA B 1 32 ? -13.914 10.508 24.062 1 94.19 32 ALA B C 1
ATOM 1711 O O . ALA B 1 32 ? -14.516 11.266 24.828 1 94.19 32 ALA B O 1
ATOM 1712 N N . ILE B 1 33 ? -13.688 10.781 22.828 1 95.5 33 ILE B N 1
ATOM 1713 C CA . ILE B 1 33 ? -14.211 12.008 22.234 1 95.5 33 ILE B CA 1
ATOM 1714 C C . ILE B 1 33 ? -15.625 11.766 21.719 1 95.5 33 ILE B C 1
ATOM 1716 O O . ILE B 1 33 ? -15.828 10.992 20.781 1 95.5 33 ILE B O 1
ATOM 1720 N N . THR B 1 34 ? -16.594 12.453 22.297 1 95.94 34 THR B N 1
ATOM 1721 C CA . THR B 1 34 ? -17.969 12.375 21.812 1 95.94 34 THR B CA 1
ATOM 1722 C C . THR B 1 34 ? -18.234 13.43 20.734 1 95.94 34 THR B C 1
ATOM 1724 O O . THR B 1 34 ? -17.5 14.414 20.641 1 95.94 34 THR B O 1
ATOM 1727 N N . ILE B 1 35 ? -19.266 13.148 19.984 1 96.56 35 ILE B N 1
ATOM 1728 C CA . ILE B 1 35 ? -19.625 14.125 18.969 1 96.56 35 ILE B CA 1
ATOM 1729 C C . ILE B 1 35 ? -20.031 15.438 19.625 1 96.56 35 ILE B C 1
ATOM 1731 O O . ILE B 1 35 ? -19.703 16.516 19.125 1 96.56 35 ILE B O 1
ATOM 1735 N N . SER B 1 36 ? -20.672 15.367 20.703 1 96.44 36 SER B N 1
ATOM 1736 C CA . SER B 1 36 ? -21.062 16.562 21.438 1 96.44 36 SER B CA 1
ATOM 1737 C C . SER B 1 36 ? -19.844 17.375 21.891 1 96.44 36 SER B C 1
ATOM 1739 O O . SER B 1 36 ? -19.797 18.594 21.719 1 96.44 36 SER B O 1
ATOM 1741 N N . ALA B 1 37 ? -18.891 16.734 22.453 1 96.56 37 ALA B N 1
ATOM 1742 C CA . ALA B 1 37 ? -17.656 17.391 22.906 1 96.56 37 ALA B CA 1
ATOM 1743 C C . ALA B 1 37 ? -16.906 18 21.734 1 96.56 37 ALA B C 1
ATOM 1745 O O . ALA B 1 37 ? -16.344 19.094 21.844 1 96.56 37 ALA B O 1
ATOM 1746 N N . LEU B 1 38 ? -16.859 17.234 20.641 1 97.25 38 LEU B N 1
ATOM 1747 C CA . LEU B 1 38 ? -16.203 17.703 19.422 1 97.25 38 LEU B CA 1
ATOM 1748 C C . LEU B 1 38 ? -16.859 18.969 18.891 1 97.25 38 LEU B C 1
ATOM 1750 O O . LEU B 1 38 ? -16.188 19.938 18.578 1 97.25 38 LEU B O 1
ATOM 1754 N N . CYS B 1 39 ? -18.172 18.953 18.828 1 97.31 39 CYS B N 1
ATOM 1755 C CA . CYS B 1 39 ? -18.922 20.109 18.359 1 97.31 39 CYS B CA 1
ATOM 1756 C C . CYS B 1 39 ? -18.703 21.312 19.281 1 97.31 39 CYS B C 1
ATOM 1758 O O . CYS B 1 39 ? -18.516 22.422 18.797 1 97.31 39 CYS B O 1
ATOM 1760 N N . ALA B 1 40 ? -18.703 21.047 20.531 1 97.44 40 ALA B N 1
ATOM 1761 C CA . ALA B 1 40 ? -18.469 22.109 21.5 1 97.44 40 ALA B CA 1
ATOM 1762 C C . ALA B 1 40 ? -17.094 22.734 21.312 1 97.44 40 ALA B C 1
ATOM 1764 O O . ALA B 1 40 ? -16.953 23.953 21.312 1 97.44 40 ALA B O 1
ATOM 1765 N N . HIS B 1 41 ? -16.078 21.922 21.141 1 96.88 41 HIS B N 1
ATOM 1766 C CA . HIS B 1 41 ? -14.719 22.406 20.953 1 96.88 41 HIS B CA 1
ATOM 1767 C C . HIS B 1 41 ? -14.594 23.188 19.656 1 96.88 41 HIS B C 1
ATOM 1769 O O . HIS B 1 41 ? -13.844 24.172 19.594 1 96.88 41 HIS B O 1
ATOM 1775 N N . ALA B 1 42 ? -15.305 22.75 18.672 1 96.62 42 ALA B N 1
ATOM 1776 C CA . ALA B 1 42 ? -15.281 23.391 17.359 1 96.62 42 ALA B CA 1
ATOM 1777 C C . ALA B 1 42 ? -16.188 24.609 17.328 1 96.62 42 ALA B C 1
ATOM 1779 O O . ALA B 1 42 ? -16.172 25.391 16.359 1 96.62 42 ALA B O 1
ATOM 1780 N N . GLN B 1 43 ? -16.984 24.75 18.344 1 96.69 43 GLN B N 1
ATOM 1781 C CA . GLN B 1 43 ? -17.938 25.844 18.438 1 96.69 43 GLN B CA 1
ATOM 1782 C C . GLN B 1 43 ? -18.922 25.828 17.266 1 96.69 43 GLN B C 1
ATOM 1784 O O . GLN B 1 43 ? -19.141 26.844 16.609 1 96.69 43 GLN B O 1
ATOM 1789 N N . VAL B 1 44 ? -19.422 24.656 17 1 95.88 44 VAL B N 1
ATOM 1790 C CA . VAL B 1 44 ? -20.453 24.469 15.992 1 95.88 44 VAL B CA 1
ATOM 1791 C C . VAL B 1 44 ? -21.578 23.609 16.562 1 95.88 44 VAL B C 1
ATOM 1793 O O . VAL B 1 44 ? -21.406 22.953 17.578 1 95.88 44 VAL B O 1
ATOM 1796 N N . GLY B 1 45 ? -22.75 23.734 15.93 1 94.12 45 GLY B N 1
ATOM 1797 C CA . GLY B 1 45 ? -23.891 22.922 16.344 1 94.12 45 GLY B CA 1
ATOM 1798 C C . GLY B 1 45 ? -23.797 21.484 15.859 1 94.12 45 GLY B C 1
ATOM 1799 O O . GLY B 1 45 ? -23.125 21.203 14.875 1 94.12 45 GLY B O 1
ATOM 1800 N N . ARG B 1 46 ? -24.547 20.578 16.609 1 94.12 46 ARG B N 1
ATOM 1801 C CA . ARG B 1 46 ? -24.578 19.156 16.25 1 94.12 46 ARG B CA 1
ATOM 1802 C C . ARG B 1 46 ? -25.203 18.969 14.875 1 94.12 46 ARG B C 1
ATOM 1804 O O . ARG B 1 46 ? -24.797 18.078 14.125 1 94.12 46 ARG B O 1
ATOM 1811 N N . ALA B 1 47 ? -26.141 19.734 14.531 1 94.19 47 ALA B N 1
ATOM 1812 C CA . ALA B 1 47 ? -26.781 19.641 13.227 1 94.19 47 ALA B CA 1
ATOM 1813 C C . ALA B 1 47 ? -25.797 19.922 12.102 1 94.19 47 ALA B C 1
ATOM 1815 O O . ALA B 1 47 ? -25.844 19.297 11.047 1 94.19 47 ALA B O 1
ATOM 1816 N N . SER B 1 48 ? -24.953 20.875 12.367 1 93.62 48 SER B N 1
ATOM 1817 C CA . SER B 1 48 ? -23.922 21.219 11.391 1 93.62 48 SER B CA 1
ATOM 1818 C C . SER B 1 48 ? -22.922 20.078 11.203 1 93.62 48 SER B C 1
ATOM 1820 O O . SER B 1 48 ? -22.469 19.812 10.086 1 93.62 48 SER B O 1
ATOM 1822 N N . PHE B 1 49 ? -22.625 19.391 12.352 1 96.31 49 PHE B N 1
ATOM 1823 C CA . PHE B 1 49 ? -21.75 18.219 12.242 1 96.31 49 PHE B CA 1
ATOM 1824 C C . PHE B 1 49 ? -22.297 17.219 11.227 1 96.31 49 PHE B C 1
ATOM 1826 O O . PHE B 1 49 ? -21.578 16.812 10.312 1 96.31 49 PHE B O 1
ATOM 1833 N N . TYR B 1 50 ? -23.562 16.938 11.281 1 95.19 50 TYR B N 1
ATOM 1834 C CA . TYR B 1 50 ? -24.141 15.859 10.508 1 95.19 50 TYR B CA 1
ATOM 1835 C C . TYR B 1 50 ? -24.438 16.312 9.078 1 95.19 50 TYR B C 1
ATOM 1837 O O . TYR B 1 50 ? -24.688 15.477 8.203 1 95.19 50 TYR B O 1
ATOM 1845 N N . ARG B 1 51 ? -24.391 17.594 8.82 1 95.19 51 ARG B N 1
ATOM 1846 C CA . ARG B 1 51 ? -24.469 18.109 7.457 1 95.19 51 ARG B CA 1
ATOM 1847 C C . ARG B 1 51 ? -23.188 17.812 6.691 1 95.19 51 ARG B C 1
ATOM 1849 O O . ARG B 1 51 ? -23.203 17.703 5.461 1 95.19 51 ARG B O 1
ATOM 1856 N N . HIS B 1 52 ? -22.172 17.703 7.469 1 95.19 52 HIS B N 1
ATOM 1857 C CA . HIS B 1 52 ? -20.859 17.609 6.816 1 95.19 52 HIS B CA 1
ATOM 1858 C C . HIS B 1 52 ? -20.25 16.234 6.977 1 95.19 52 HIS B C 1
ATOM 1860 O O . HIS B 1 52 ? -19.453 15.797 6.141 1 95.19 52 HIS B O 1
ATOM 1866 N N . PHE B 1 53 ? -20.516 15.633 8.062 1 96.62 53 PHE B N 1
ATOM 1867 C CA . PHE B 1 53 ? -19.891 14.352 8.367 1 96.62 53 PHE B CA 1
ATOM 1868 C C . PHE B 1 53 ? -20.922 13.336 8.844 1 96.62 53 PHE B C 1
ATOM 1870 O O . PHE B 1 53 ? -21.906 13.703 9.484 1 96.62 53 PHE B O 1
ATOM 1877 N N . ASP B 1 54 ? -20.562 12.047 8.555 1 94.56 54 ASP B N 1
ATOM 1878 C CA . ASP B 1 54 ? -21.406 10.953 9.023 1 94.56 54 ASP B CA 1
ATOM 1879 C C . ASP B 1 54 ? -20.844 10.328 10.297 1 94.56 54 ASP B C 1
ATOM 1881 O O . ASP B 1 54 ? -21.562 9.664 11.039 1 94.56 54 ASP B O 1
ATOM 1885 N N . SER B 1 55 ? -19.578 10.516 10.57 1 94.31 55 SER B N 1
ATOM 1886 C CA . SER B 1 55 ? -18.906 9.852 11.672 1 94.31 55 SER B CA 1
ATOM 1887 C C . SER B 1 55 ? -17.594 10.555 12.016 1 94.31 55 SER B C 1
ATOM 1889 O O . SER B 1 55 ? -17.109 11.391 11.242 1 94.31 55 SER B O 1
ATOM 1891 N N . LYS B 1 56 ? -17.062 10.258 13.125 1 94 56 LYS B N 1
ATOM 1892 C CA . LYS B 1 56 ? -15.758 10.781 13.516 1 94 56 LYS B CA 1
ATOM 1893 C C . LYS B 1 56 ? -14.656 10.266 12.594 1 94 56 LYS B C 1
ATOM 1895 O O . LYS B 1 56 ? -13.664 10.945 12.352 1 94 56 LYS B O 1
ATOM 1900 N N . GLU B 1 57 ? -14.914 9.078 12.008 1 93.62 57 GLU B N 1
ATOM 1901 C CA . GLU B 1 57 ? -13.953 8.492 11.078 1 93.62 57 GLU B CA 1
ATOM 1902 C C . GLU B 1 57 ? -13.844 9.32 9.797 1 93.62 57 GLU B C 1
ATOM 1904 O O . GLU B 1 57 ? -12.758 9.484 9.242 1 93.62 57 GLU B O 1
ATOM 1909 N N . GLN B 1 58 ? -14.961 9.781 9.422 1 95.25 58 GLN B N 1
ATOM 1910 C CA . GLN B 1 58 ? -14.938 10.656 8.258 1 95.25 58 GLN B CA 1
ATOM 1911 C C . GLN B 1 58 ? -14.195 11.953 8.555 1 95.25 58 GLN B C 1
ATOM 1913 O O . GLN B 1 58 ? -13.516 12.5 7.684 1 95.25 58 GLN B O 1
ATOM 1918 N N . VAL B 1 59 ? -14.352 12.438 9.766 1 96.25 59 VAL B N 1
ATOM 1919 C CA . VAL B 1 59 ? -13.617 13.633 10.18 1 96.25 59 VAL B CA 1
ATOM 1920 C C . VAL B 1 59 ? -12.117 13.359 10.141 1 96.25 59 VAL B C 1
ATOM 1922 O O . VAL B 1 59 ? -11.336 14.195 9.68 1 96.25 59 VAL B O 1
ATOM 1925 N N . LEU B 1 60 ? -11.688 12.164 10.57 1 95.81 60 LEU B N 1
ATOM 1926 C CA . LEU B 1 60 ? -10.281 11.781 10.562 1 95.81 60 LEU B CA 1
ATOM 1927 C C . LEU B 1 60 ? -9.711 11.82 9.148 1 95.81 60 LEU B C 1
ATOM 1929 O O . LEU B 1 60 ? -8.633 12.367 8.93 1 95.81 60 LEU B O 1
ATOM 1933 N N . THR B 1 61 ? -10.484 11.273 8.258 1 95.81 61 THR B N 1
ATOM 1934 C CA . THR B 1 61 ? -10.047 11.219 6.871 1 95.81 61 THR B CA 1
ATOM 1935 C C . THR B 1 61 ? -9.875 12.625 6.305 1 95.81 61 THR B C 1
ATOM 1937 O O . THR B 1 61 ? -8.867 12.922 5.66 1 95.81 61 THR B O 1
ATOM 1940 N N . GLN B 1 62 ? -10.805 13.43 6.566 1 95.31 62 GLN B N 1
ATOM 1941 C CA . GLN B 1 62 ? -10.727 14.797 6.051 1 95.31 62 GLN B CA 1
ATOM 1942 C C . GLN B 1 62 ? -9.625 15.586 6.746 1 95.31 62 GLN B C 1
ATOM 1944 O O . GLN B 1 62 ? -8.977 16.438 6.129 1 95.31 62 GLN B O 1
ATOM 1949 N N . ALA B 1 63 ? -9.438 15.367 8.016 1 96.06 63 ALA B N 1
ATOM 1950 C CA . ALA B 1 63 ? -8.367 16.016 8.758 1 96.06 63 ALA B CA 1
ATOM 1951 C C . ALA B 1 63 ? -7 15.656 8.18 1 96.06 63 ALA B C 1
ATOM 1953 O O . ALA B 1 63 ? -6.133 16.516 8.031 1 96.06 63 ALA B O 1
ATOM 1954 N N . ALA B 1 64 ? -6.809 14.414 7.844 1 96.94 64 ALA B N 1
ATOM 1955 C CA . ALA B 1 64 ? -5.551 13.969 7.25 1 96.94 64 ALA B CA 1
ATOM 1956 C C . ALA B 1 64 ? -5.281 14.695 5.934 1 96.94 64 ALA B C 1
ATOM 1958 O O . ALA B 1 64 ? -4.164 15.156 5.695 1 96.94 64 ALA B O 1
ATOM 1959 N N . ALA B 1 65 ? -6.301 14.766 5.105 1 95.31 65 ALA B N 1
ATOM 1960 C CA . ALA B 1 65 ? -6.176 15.461 3.826 1 95.31 65 ALA B CA 1
ATOM 1961 C C . ALA B 1 65 ? -5.809 16.922 4.035 1 95.31 65 ALA B C 1
ATOM 1963 O O . ALA B 1 65 ? -4.957 17.469 3.322 1 95.31 65 ALA B O 1
ATOM 1964 N N . ARG B 1 66 ? -6.375 17.5 4.98 1 93.75 66 ARG B N 1
ATOM 1965 C CA . ARG B 1 66 ? -6.117 18.906 5.262 1 93.75 66 ARG B CA 1
ATOM 1966 C C . ARG B 1 66 ? -4.691 19.109 5.773 1 93.75 66 ARG B C 1
ATOM 1968 O O . ARG B 1 66 ? -4.016 20.062 5.379 1 93.75 66 ARG B O 1
ATOM 1975 N N . LEU B 1 67 ? -4.273 18.234 6.672 1 95.62 67 LEU B N 1
ATOM 1976 C CA . LEU B 1 67 ? -2.936 18.344 7.242 1 95.62 67 LEU B CA 1
ATOM 1977 C C . LEU B 1 67 ? -1.87 18.25 6.156 1 95.62 67 LEU B C 1
ATOM 1979 O O . LEU B 1 67 ? -0.918 19.031 6.141 1 95.62 67 LEU B O 1
ATOM 1983 N N . ILE B 1 68 ? -2.018 17.375 5.262 1 96.25 68 ILE B N 1
ATOM 1984 C CA . ILE B 1 68 ? -1.039 17.188 4.195 1 96.25 68 ILE B CA 1
ATOM 1985 C C . ILE B 1 68 ? -1.073 18.391 3.256 1 96.25 68 ILE B C 1
ATOM 1987 O O . ILE B 1 68 ? -0.031 18.844 2.77 1 96.25 68 ILE B O 1
ATOM 1991 N N . GLN B 1 69 ? -2.24 18.859 2.961 1 93.94 69 GLN B N 1
ATOM 1992 C CA . GLN B 1 69 ? -2.365 20.047 2.117 1 93.94 69 GLN B CA 1
ATOM 1993 C C . GLN B 1 69 ? -1.711 21.266 2.771 1 93.94 69 GLN B C 1
ATOM 1995 O O . GLN B 1 69 ? -1.087 22.078 2.092 1 93.94 69 GLN B O 1
ATOM 2000 N N . GLN B 1 70 ? -1.944 21.391 4.027 1 94.06 70 GLN B N 1
ATOM 2001 C CA . GLN B 1 70 ? -1.307 22.484 4.766 1 94.06 70 GLN B CA 1
ATOM 2002 C C . GLN B 1 70 ? 0.214 22.359 4.707 1 94.06 70 GLN B C 1
ATOM 2004 O O . GLN B 1 70 ? 0.91 23.359 4.508 1 94.06 70 GLN B O 1
ATOM 2009 N N . TRP B 1 71 ? 0.698 21.203 4.902 1 96.25 71 TRP B N 1
ATOM 2010 C CA . TRP B 1 71 ? 2.131 20.953 4.785 1 96.25 71 TRP B CA 1
ATOM 2011 C C . TRP B 1 71 ? 2.645 21.375 3.412 1 96.25 71 TRP B C 1
ATOM 2013 O O . TRP B 1 71 ? 3.652 22.078 3.309 1 96.25 71 TRP B O 1
ATOM 2023 N N . ALA B 1 72 ? 1.956 20.938 2.379 1 94.94 72 ALA B N 1
ATOM 2024 C CA . ALA B 1 72 ? 2.359 21.25 1.009 1 94.94 72 ALA B CA 1
ATOM 2025 C C . ALA B 1 72 ? 2.357 22.75 0.762 1 94.94 72 ALA B C 1
ATOM 2027 O O . ALA B 1 72 ? 3.281 23.281 0.147 1 94.94 72 ALA B O 1
ATOM 2028 N N . HIS B 1 73 ? 1.36 23.375 1.242 1 94.31 73 HIS B N 1
ATOM 2029 C CA . HIS B 1 73 ? 1.236 24.812 1.076 1 94.31 73 HIS B CA 1
ATOM 2030 C C . HIS B 1 73 ? 2.371 25.547 1.782 1 94.31 73 HIS B C 1
ATOM 2032 O O . HIS B 1 73 ? 2.932 26.5 1.238 1 94.31 73 HIS B O 1
ATOM 2038 N N . GLN B 1 74 ? 2.643 25.078 2.965 1 94.5 74 GLN B N 1
ATOM 2039 C CA . GLN B 1 74 ? 3.732 25.672 3.725 1 94.5 74 GLN B CA 1
ATOM 2040 C C . GLN B 1 74 ? 5.07 25.5 3.01 1 94.5 74 GLN B C 1
ATOM 2042 O O . GLN B 1 74 ? 5.879 26.422 2.947 1 94.5 74 GLN B O 1
ATOM 2047 N N . LEU B 1 75 ? 5.309 24.344 2.547 1 93.38 75 LEU B N 1
ATOM 2048 C CA . LEU B 1 75 ? 6.551 24.062 1.829 1 93.38 75 LEU B CA 1
ATOM 2049 C C . LEU B 1 75 ? 6.664 24.938 0.581 1 93.38 75 LEU B C 1
ATOM 2051 O O . LEU B 1 75 ? 7.727 25.5 0.306 1 93.38 75 LEU B O 1
ATOM 2055 N N . GLU B 1 76 ? 5.578 25.031 -0.172 1 91.19 76 GLU B N 1
ATOM 2056 C CA . GLU B 1 76 ? 5.547 25.781 -1.425 1 91.19 76 GLU B CA 1
ATOM 2057 C C . GLU B 1 76 ? 5.758 27.281 -1.18 1 91.19 76 GLU B C 1
ATOM 2059 O O . GLU B 1 76 ? 6.285 27.984 -2.041 1 91.19 76 GLU B O 1
ATOM 2064 N N . ASN B 1 77 ? 5.367 27.75 -0.016 1 93.31 77 ASN B N 1
ATOM 2065 C CA . ASN B 1 77 ? 5.445 29.172 0.286 1 93.31 77 ASN B CA 1
ATOM 2066 C C . ASN B 1 77 ? 6.668 29.5 1.138 1 93.31 77 ASN B C 1
ATOM 2068 O O . ASN B 1 77 ? 6.836 30.641 1.581 1 93.31 77 ASN B O 1
ATOM 2072 N N . ASP B 1 78 ? 7.426 28.5 1.439 1 91.19 78 ASP B N 1
ATOM 2073 C CA . ASP B 1 78 ? 8.68 28.703 2.154 1 91.19 78 ASP B CA 1
ATOM 2074 C C . ASP B 1 78 ? 9.789 29.141 1.199 1 91.19 78 ASP B C 1
ATOM 2076 O O . ASP B 1 78 ? 10.273 28.344 0.396 1 91.19 78 ASP B O 1
ATOM 2080 N N . PRO B 1 79 ? 10.203 30.344 1.29 1 90.19 79 PRO B N 1
ATOM 2081 C CA . PRO B 1 79 ? 11.219 30.844 0.364 1 90.19 79 PRO B CA 1
ATOM 2082 C C . PRO B 1 79 ? 12.555 30.125 0.508 1 90.19 79 PRO B C 1
ATOM 2084 O O . PRO B 1 79 ? 13.375 30.141 -0.412 1 90.19 79 PRO B O 1
ATOM 2087 N N . SER B 1 80 ? 12.758 29.516 1.644 1 88.31 80 SER B N 1
ATOM 2088 C CA . SER B 1 80 ? 14.016 28.828 1.901 1 88.31 80 SER B CA 1
ATOM 2089 C C . SER B 1 80 ? 13.93 27.359 1.496 1 88.31 80 SER B C 1
ATOM 2091 O O . SER B 1 80 ? 14.922 26.625 1.572 1 88.31 80 SER B O 1
ATOM 2093 N N . ALA B 1 81 ? 12.766 27.016 1.021 1 84.88 81 ALA B N 1
ATOM 2094 C CA . ALA B 1 81 ? 12.57 25.609 0.685 1 84.88 81 ALA B CA 1
ATOM 2095 C C . ALA B 1 81 ? 13.391 25.219 -0.542 1 84.88 81 ALA B C 1
ATOM 2097 O O . ALA B 1 81 ? 13.5 25.984 -1.496 1 84.88 81 ALA B O 1
ATOM 2098 N N . HIS B 1 82 ? 14.094 24.016 -0.42 1 85.88 82 HIS B N 1
ATOM 2099 C CA . HIS B 1 82 ? 14.852 23.375 -1.492 1 85.88 82 HIS B CA 1
ATOM 2100 C C . HIS B 1 82 ? 14.328 21.984 -1.782 1 85.88 82 HIS B C 1
ATOM 2102 O O . HIS B 1 82 ? 13.875 21.281 -0.872 1 85.88 82 HIS B O 1
ATOM 2108 N N . PRO B 1 83 ? 14.359 21.578 -3.025 1 81 83 PRO B N 1
ATOM 2109 C CA . PRO B 1 83 ? 13.836 20.266 -3.396 1 81 83 PRO B CA 1
ATOM 2110 C C . PRO B 1 83 ? 14.391 19.141 -2.531 1 81 83 PRO B C 1
ATOM 2112 O O . PRO B 1 83 ? 13.68 18.172 -2.219 1 81 83 PRO B O 1
ATOM 2115 N N . ALA B 1 84 ? 15.562 19.328 -2.098 1 80.44 84 ALA B N 1
ATOM 2116 C CA . ALA B 1 84 ? 16.219 18.297 -1.307 1 80.44 84 ALA B CA 1
ATOM 2117 C C . ALA B 1 84 ? 15.578 18.188 0.076 1 80.44 84 ALA B C 1
ATOM 2119 O O . ALA B 1 84 ? 15.789 17.188 0.78 1 80.44 84 ALA B O 1
ATOM 2120 N N . MET B 1 85 ? 14.797 19.156 0.384 1 88.88 85 MET B N 1
ATOM 2121 C CA . MET B 1 85 ? 14.234 19.188 1.73 1 88.88 85 MET B CA 1
ATOM 2122 C C . MET B 1 85 ? 12.828 18.594 1.753 1 88.88 85 MET B C 1
ATOM 2124 O O . MET B 1 85 ? 12.25 18.391 2.824 1 88.88 85 MET B O 1
ATOM 2128 N N . VAL B 1 86 ? 12.305 18.281 0.664 1 92.94 86 VAL B N 1
ATOM 2129 C CA . VAL B 1 86 ? 10.891 17.922 0.541 1 92.94 86 VAL B CA 1
ATOM 2130 C C . VAL B 1 86 ? 10.586 16.734 1.448 1 92.94 86 VAL B C 1
ATOM 2132 O O . VAL B 1 86 ? 9.656 16.781 2.266 1 92.94 86 VAL B O 1
ATOM 2135 N N . PHE B 1 87 ? 11.391 15.727 1.387 1 94.62 87 PHE B N 1
ATOM 2136 C CA . PHE B 1 87 ? 11.055 14.516 2.127 1 94.62 87 PHE B CA 1
ATOM 2137 C C . PHE B 1 87 ? 11.367 14.688 3.609 1 94.62 87 PHE B C 1
ATOM 2139 O O . PHE B 1 87 ? 10.617 14.211 4.465 1 94.62 87 PHE B O 1
ATOM 2146 N N . GLU B 1 88 ? 12.445 15.328 3.895 1 94.81 88 GLU B N 1
ATOM 2147 C CA . GLU B 1 88 ? 12.695 15.602 5.309 1 94.81 88 GLU B CA 1
ATOM 2148 C C . GLU B 1 88 ? 11.555 16.406 5.922 1 94.81 88 GLU B C 1
ATOM 2150 O O . GLU B 1 88 ? 11.148 16.156 7.059 1 94.81 88 GLU B O 1
ATOM 2155 N N . SER B 1 89 ? 11.125 17.438 5.188 1 96 89 SER B N 1
ATOM 2156 C CA . SER B 1 89 ? 10 18.25 5.645 1 96 89 SER B CA 1
ATOM 2157 C C . SER B 1 89 ? 8.734 17.406 5.781 1 96 89 SER B C 1
ATOM 2159 O O . SER B 1 89 ? 7.941 17.609 6.699 1 96 89 SER B O 1
ATOM 2161 N N . LEU B 1 90 ? 8.508 16.5 4.867 1 96.88 90 LEU B N 1
ATOM 2162 C CA . LEU B 1 90 ? 7.371 15.594 4.938 1 96.88 90 LEU B CA 1
ATOM 2163 C C . LEU B 1 90 ? 7.457 14.719 6.184 1 96.88 90 LEU B C 1
ATOM 2165 O O . LEU B 1 90 ? 6.465 14.555 6.898 1 96.88 90 LEU B O 1
ATOM 2169 N N . PHE B 1 91 ? 8.625 14.141 6.418 1 97.56 91 PHE B N 1
ATOM 2170 C CA . PHE B 1 91 ? 8.812 13.305 7.594 1 97.56 91 PHE B CA 1
ATOM 2171 C C . PHE B 1 91 ? 8.648 14.117 8.867 1 97.56 91 PHE B C 1
ATOM 2173 O O . PHE B 1 91 ? 8.141 13.617 9.875 1 97.56 91 PHE B O 1
ATOM 2180 N N . GLN B 1 92 ? 9.086 15.406 8.852 1 97.5 92 GLN B N 1
ATOM 2181 C CA . GLN B 1 92 ? 8.844 16.297 9.977 1 97.5 92 GLN B CA 1
ATOM 2182 C C . GLN B 1 92 ? 7.348 16.469 10.234 1 97.5 92 GLN B C 1
ATOM 2184 O O . GLN B 1 92 ? 6.906 16.453 11.383 1 97.5 92 GLN B O 1
ATOM 2189 N N . HIS B 1 93 ? 6.594 16.578 9.172 1 97.12 93 HIS B N 1
ATOM 2190 C CA . HIS B 1 93 ? 5.141 16.672 9.281 1 97.12 93 HIS B CA 1
ATOM 2191 C C . HIS B 1 93 ? 4.566 15.461 10 1 97.12 93 HIS B C 1
ATOM 2193 O O . HIS B 1 93 ? 3.816 15.602 10.969 1 97.12 93 HIS B O 1
ATOM 2199 N N . PHE B 1 9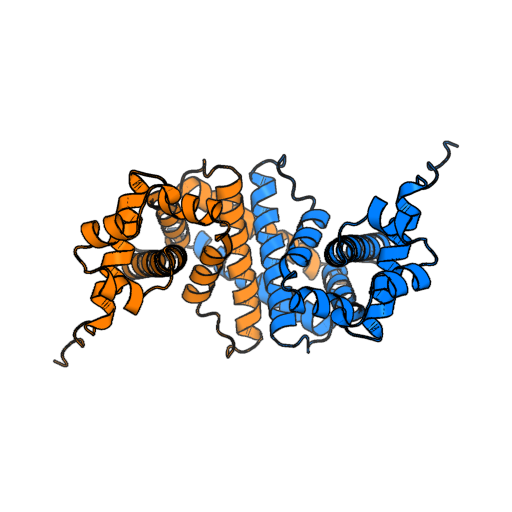4 ? 4.906 14.266 9.539 1 97.31 94 PHE B N 1
ATOM 2200 C CA . PHE B 1 94 ? 4.383 13.047 10.141 1 97.31 94 PHE B CA 1
ATOM 2201 C C . PHE B 1 94 ? 4.848 12.906 11.578 1 97.31 94 PHE B C 1
ATOM 2203 O O . PHE B 1 94 ? 4.121 12.383 12.43 1 97.31 94 PHE B O 1
ATOM 2210 N N . TYR B 1 95 ? 6.059 13.359 11.789 1 96.25 95 TYR B N 1
ATOM 2211 C CA . TYR B 1 95 ? 6.602 13.344 13.141 1 96.25 95 TYR B CA 1
ATOM 2212 C C . TYR B 1 95 ? 5.809 14.273 14.055 1 96.25 95 TYR B C 1
ATOM 2214 O O . TYR B 1 95 ? 5.426 13.891 15.164 1 96.25 95 TYR B O 1
ATOM 2222 N N . ASP B 1 96 ? 5.523 15.469 13.625 1 95.31 96 ASP B N 1
ATOM 2223 C CA . ASP B 1 96 ? 4.824 16.484 14.414 1 95.31 96 ASP B CA 1
ATOM 2224 C C . ASP B 1 96 ? 3.391 16.047 14.711 1 95.31 96 ASP B C 1
ATOM 2226 O O . ASP B 1 96 ? 2.854 16.375 15.781 1 95.31 96 ASP B O 1
ATOM 2230 N N . TYR B 1 97 ? 2.82 15.375 13.812 1 95.19 97 TYR B N 1
ATOM 2231 C CA . TYR B 1 97 ? 1.424 14.984 13.977 1 95.19 97 TYR B CA 1
ATOM 2232 C C . TYR B 1 97 ? 1.305 13.5 14.266 1 95.19 97 TYR B C 1
ATOM 2234 O O . TYR B 1 97 ? 0.304 12.867 13.914 1 95.19 97 TYR B O 1
ATOM 2242 N N . GLN B 1 98 ? 2.283 12.922 14.852 1 93.12 98 GLN B N 1
ATOM 2243 C CA . GLN B 1 98 ? 2.34 11.492 15.164 1 93.12 98 GLN B CA 1
ATOM 2244 C C . GLN B 1 98 ? 1.133 11.062 15.992 1 93.12 98 GLN B C 1
ATOM 2246 O O . GLN B 1 98 ? 0.546 10.008 15.742 1 93.12 98 GLN B O 1
ATOM 2251 N N . PRO B 1 99 ? 0.69 11.867 16.984 1 89.81 99 PRO B N 1
ATOM 2252 C CA . PRO B 1 99 ? -0.48 11.445 17.75 1 89.81 99 PRO B CA 1
ATOM 2253 C C . PRO B 1 99 ? -1.73 11.289 16.891 1 89.81 99 PRO B C 1
ATOM 2255 O O . PRO B 1 99 ? -2.48 10.32 17.062 1 89.81 99 PRO B O 1
ATOM 2258 N N . PHE B 1 100 ? -1.896 12.227 16.031 1 94.31 100 PHE B N 1
ATOM 2259 C CA . PHE B 1 100 ? -3.037 12.164 15.117 1 94.31 100 PHE B CA 1
ATOM 2260 C C . PHE B 1 100 ? -2.959 10.922 14.242 1 94.31 100 PHE B C 1
ATOM 2262 O O . PHE B 1 100 ? -3.926 10.164 14.141 1 94.31 100 PHE B O 1
ATOM 2269 N N . TYR B 1 101 ? -1.83 10.664 13.602 1 96 101 TYR B N 1
ATOM 2270 C CA . TYR B 1 101 ? -1.686 9.547 12.672 1 96 101 TYR B CA 1
ATOM 2271 C C . TYR B 1 101 ? -1.726 8.219 13.422 1 96 101 TYR B C 1
ATOM 2273 O O . TYR B 1 101 ? -2.215 7.215 12.891 1 96 101 TYR B O 1
ATOM 2281 N N . SER B 1 102 ? -1.225 8.18 14.609 1 92.75 102 SER B N 1
ATOM 2282 C CA . SER B 1 102 ? -1.321 6.969 15.422 1 92.75 102 SER B CA 1
ATOM 2283 C C . SER B 1 102 ? -2.775 6.574 15.656 1 92.75 102 SER B C 1
ATOM 2285 O O . SER B 1 102 ? -3.102 5.387 15.711 1 92.75 102 SER B O 1
ATOM 2287 N N . VAL B 1 103 ? -3.615 7.531 15.812 1 93.12 103 VAL B N 1
ATOM 2288 C CA . VAL B 1 103 ? -5.043 7.27 15.953 1 93.12 103 VAL B CA 1
ATOM 2289 C C . VAL B 1 103 ? -5.59 6.664 14.656 1 93.12 103 VAL B C 1
ATOM 2291 O O . VAL B 1 103 ? -6.363 5.707 14.695 1 93.12 103 VAL B O 1
ATOM 2294 N N . LEU B 1 104 ? -5.227 7.219 13.508 1 94.31 104 LEU B N 1
ATOM 2295 C CA . LEU B 1 104 ? -5.637 6.664 12.219 1 94.31 104 LEU B CA 1
ATOM 2296 C C . LEU B 1 104 ? -5.266 5.188 12.125 1 94.31 104 LEU B C 1
ATOM 2298 O O . LEU B 1 104 ? -6.094 4.359 11.742 1 94.31 104 LEU B O 1
ATOM 2302 N N . TYR B 1 105 ? -4.074 4.859 12.562 1 93.75 105 TYR B N 1
ATOM 2303 C CA . TYR B 1 105 ? -3.58 3.488 12.492 1 93.75 105 TYR B CA 1
ATOM 2304 C C . TYR B 1 105 ? -4.348 2.586 13.453 1 93.75 105 TYR B C 1
ATOM 2306 O O . TYR B 1 105 ? -4.711 1.462 13.102 1 93.75 105 TYR B O 1
ATOM 2314 N N . ARG B 1 106 ? -4.605 3.094 14.625 1 91.62 106 ARG B N 1
ATOM 2315 C CA . ARG B 1 106 ? -5.34 2.311 15.609 1 91.62 106 ARG B CA 1
ATOM 2316 C C . ARG B 1 106 ? -6.762 2.021 15.125 1 91.62 106 ARG B C 1
ATOM 2318 O O . ARG B 1 106 ? -7.336 0.983 15.461 1 91.62 106 ARG B O 1
ATOM 2325 N N . GLN B 1 107 ? -7.324 2.949 14.367 1 91.88 107 GLN B N 1
ATOM 2326 C CA . GLN B 1 107 ? -8.68 2.793 13.844 1 91.88 107 GLN B CA 1
ATOM 2327 C C . GLN B 1 107 ? -8.68 1.959 12.562 1 91.88 107 GLN B C 1
ATOM 2329 O O . GLN B 1 107 ? -9.719 1.808 11.922 1 91.88 107 GLN B O 1
ATOM 2334 N N . GLY B 1 108 ? -7.555 1.46 12.156 1 91.56 108 GLY B N 1
ATOM 2335 C CA . GLY B 1 108 ? -7.465 0.657 10.953 1 91.56 108 GLY B CA 1
ATOM 2336 C C . GLY B 1 108 ? -7.562 1.479 9.68 1 91.56 108 GLY B C 1
ATOM 2337 O O . GLY B 1 108 ? -7.961 0.965 8.633 1 91.56 108 GLY B O 1
ATOM 2338 N N . MET B 1 109 ? -7.207 2.76 9.75 1 94.75 109 MET B N 1
ATOM 2339 C CA . MET B 1 109 ? -7.391 3.658 8.609 1 94.75 109 MET B CA 1
ATOM 2340 C C . MET B 1 109 ? -6.047 4.078 8.031 1 94.75 109 MET B C 1
ATOM 2342 O O . MET B 1 109 ? -5.863 5.242 7.66 1 94.75 109 MET B O 1
ATOM 2346 N N . ALA B 1 110 ? -5.062 3.146 8.031 1 95.19 110 ALA B N 1
ATOM 2347 C CA . ALA B 1 110 ? -3.736 3.434 7.488 1 95.19 110 ALA B CA 1
ATOM 2348 C C . ALA B 1 110 ? -3.822 3.834 6.016 1 95.19 110 ALA B C 1
ATOM 2350 O O . ALA B 1 110 ? -3.025 4.645 5.539 1 95.19 110 ALA B O 1
ATOM 2351 N N . SER B 1 111 ? -4.797 3.348 5.297 1 95.38 111 SER B N 1
ATOM 2352 C CA . SER B 1 111 ? -4.953 3.611 3.869 1 95.38 111 SER B CA 1
ATOM 2353 C C . SER B 1 111 ? -5.238 5.086 3.609 1 95.38 111 SER B C 1
ATOM 2355 O O . SER B 1 111 ? -5.047 5.574 2.494 1 95.38 111 SER B O 1
ATOM 2357 N N . THR B 1 112 ? -5.758 5.812 4.609 1 96.88 112 THR B N 1
ATOM 2358 C CA . THR B 1 112 ? -5.98 7.246 4.477 1 96.88 112 THR B CA 1
ATOM 2359 C C . THR B 1 112 ? -4.672 7.969 4.172 1 96.88 112 THR B C 1
ATOM 2361 O O . THR B 1 112 ? -4.645 8.906 3.365 1 96.88 112 THR B O 1
ATOM 2364 N N . VAL B 1 113 ? -3.588 7.512 4.773 1 97.38 113 VAL B N 1
ATOM 2365 C CA . VAL B 1 113 ? -2.273 8.094 4.523 1 97.38 113 VAL B CA 1
ATOM 2366 C C . VAL B 1 113 ? -1.89 7.898 3.059 1 97.38 113 VAL B C 1
ATOM 2368 O O . VAL B 1 113 ? -1.462 8.844 2.389 1 97.38 113 VAL B O 1
ATOM 2371 N N . LEU B 1 114 ? -2.088 6.723 2.586 1 97.62 114 LEU B N 1
ATOM 2372 C CA . LEU B 1 114 ? -1.807 6.434 1.184 1 97.62 114 LEU B CA 1
ATOM 2373 C C . LEU B 1 114 ? -2.629 7.332 0.267 1 97.62 114 LEU B C 1
ATOM 2375 O O . LEU B 1 114 ? -2.111 7.855 -0.725 1 97.62 114 LEU B O 1
ATOM 2379 N N . GLU B 1 115 ? -3.875 7.508 0.601 1 96.62 115 GLU B N 1
ATOM 2380 C CA . GLU B 1 115 ? -4.762 8.328 -0.216 1 96.62 115 GLU B CA 1
ATOM 2381 C C . GLU B 1 115 ? -4.289 9.781 -0.264 1 96.62 115 GLU B C 1
ATOM 2383 O O . GLU B 1 115 ? -4.383 10.438 -1.303 1 96.62 115 GLU B O 1
ATOM 2388 N N . THR B 1 116 ? -3.824 10.305 0.843 1 96.19 116 THR B N 1
ATOM 2389 C CA . THR B 1 116 ? -3.332 11.68 0.866 1 96.19 116 THR B CA 1
ATOM 2390 C C . THR B 1 116 ? -2.084 11.82 0 1 96.19 116 THR B C 1
ATOM 2392 O O . THR B 1 116 ? -1.897 12.836 -0.667 1 96.19 116 THR B O 1
ATOM 2395 N N . ILE B 1 117 ? -1.224 10.781 -0.007 1 96.56 117 ILE B N 1
ATOM 2396 C CA . ILE B 1 117 ? -0.019 10.781 -0.83 1 96.56 117 ILE B CA 1
ATOM 2397 C C . ILE B 1 117 ? -0.404 10.75 -2.309 1 96.56 117 ILE B C 1
ATOM 2399 O O . ILE B 1 117 ? 0.135 11.516 -3.111 1 96.56 117 ILE B O 1
ATOM 2403 N N . LYS B 1 118 ? -1.337 9.914 -2.637 1 96.5 118 LYS B N 1
ATOM 2404 C CA . LYS B 1 118 ? -1.818 9.836 -4.012 1 96.5 118 LYS B CA 1
ATOM 2405 C C . LYS B 1 118 ? -2.387 11.18 -4.469 1 96.5 118 LYS B C 1
ATOM 2407 O O . LYS B 1 118 ? -2.158 11.602 -5.605 1 96.5 118 LYS B O 1
ATOM 2412 N N . LEU B 1 119 ? -3.129 11.797 -3.557 1 93.19 119 LEU B N 1
ATOM 2413 C CA . LEU B 1 119 ? -3.703 13.102 -3.861 1 93.19 119 LEU B CA 1
ATOM 2414 C C . LEU B 1 119 ? -2.609 14.133 -4.145 1 93.19 119 LEU B C 1
ATOM 2416 O O . LEU B 1 119 ? -2.697 14.891 -5.113 1 93.19 119 LEU B O 1
ATOM 2420 N N . LYS B 1 120 ? -1.597 14.164 -3.348 1 93.25 120 LYS B N 1
ATOM 2421 C CA . LYS B 1 120 ? -0.499 15.109 -3.516 1 93.25 120 LYS B CA 1
ATOM 2422 C C . LYS B 1 120 ? 0.243 14.867 -4.828 1 93.25 120 LYS B C 1
ATOM 2424 O O . LYS B 1 120 ? 0.699 15.812 -5.473 1 93.25 120 LYS B O 1
ATOM 2429 N N . LEU B 1 121 ? 0.325 13.625 -5.207 1 93.75 121 LEU B N 1
ATOM 2430 C CA . LEU B 1 121 ? 1.028 13.266 -6.434 1 93.75 121 LEU B CA 1
ATOM 2431 C C . LEU B 1 121 ? 0.109 13.391 -7.645 1 93.75 121 LEU B C 1
ATOM 2433 O O . LEU B 1 121 ? 0.516 13.094 -8.773 1 93.75 121 LEU B O 1
ATOM 2437 N N . ASP B 1 122 ? -1.133 13.789 -7.445 1 93.94 122 ASP B N 1
ATOM 2438 C CA . ASP B 1 122 ? -2.139 13.93 -8.492 1 93.94 122 ASP B CA 1
ATOM 2439 C C . ASP B 1 122 ? -2.311 12.617 -9.266 1 93.94 122 ASP B C 1
ATOM 2441 O O . ASP B 1 122 ? -2.342 12.617 -10.5 1 93.94 122 ASP B O 1
ATOM 2445 N N . LEU B 1 123 ? -2.244 11.523 -8.516 1 94.94 123 LEU B N 1
ATOM 2446 C CA . LEU B 1 123 ? -2.566 10.242 -9.133 1 94.94 123 LEU B CA 1
ATOM 2447 C C . LEU B 1 123 ? -4.066 10.117 -9.367 1 94.94 123 LEU B C 1
ATOM 2449 O O . LEU B 1 123 ? -4.828 9.875 -8.422 1 94.94 123 LEU B O 1
ATOM 2453 N N . THR B 1 124 ? -4.496 10.32 -10.555 1 92 124 THR B N 1
ATOM 2454 C CA . THR B 1 124 ? -5.902 10.273 -10.938 1 92 124 THR B CA 1
ATOM 2455 C C . THR B 1 124 ? -6.148 9.172 -11.961 1 92 124 THR B C 1
ATOM 2457 O O . THR B 1 124 ? -5.211 8.695 -12.609 1 92 124 THR B O 1
ATOM 2460 N N . ASP B 1 125 ? -7.375 8.773 -12.07 1 90.5 125 ASP B N 1
ATOM 2461 C CA . ASP B 1 125 ? -7.742 7.664 -12.938 1 90.5 125 ASP B CA 1
ATOM 2462 C C . ASP B 1 125 ? -7.535 8.023 -14.406 1 90.5 125 ASP B C 1
ATOM 2464 O O . ASP B 1 125 ? -7.402 7.145 -15.258 1 90.5 125 ASP B O 1
ATOM 2468 N N . ASP B 1 126 ? -7.504 9.289 -14.695 1 93.12 126 ASP B N 1
ATOM 2469 C CA . ASP B 1 126 ? -7.461 9.719 -16.094 1 93.12 126 ASP B CA 1
ATOM 2470 C C . ASP B 1 126 ? -6.02 9.898 -16.562 1 93.12 126 ASP B C 1
ATOM 2472 O O . ASP B 1 126 ? -5.781 10.195 -17.734 1 93.12 126 ASP B O 1
ATOM 2476 N N . LEU B 1 127 ? -5.023 9.68 -15.742 1 95.44 127 LEU B N 1
ATOM 2477 C CA . LEU B 1 127 ? -3.627 9.789 -16.141 1 95.44 127 LEU B CA 1
ATOM 2478 C C . LEU B 1 127 ? -3.27 8.719 -17.172 1 95.44 127 LEU B C 1
ATOM 2480 O O . LEU B 1 127 ? -3.723 7.574 -17.062 1 95.44 127 LEU B O 1
ATOM 2484 N N . PRO B 1 128 ? -2.471 9.156 -18.125 1 94.94 128 PRO B N 1
ATOM 2485 C CA . PRO B 1 128 ? -1.95 8.117 -19.016 1 94.94 128 PRO B CA 1
ATOM 2486 C C . PRO B 1 128 ? -1.065 7.109 -18.281 1 94.94 128 PRO B C 1
ATOM 2488 O O . PRO B 1 128 ? -0.523 7.41 -17.219 1 94.94 128 PRO B O 1
ATOM 2491 N N . ASN B 1 129 ? -0.917 5.875 -18.844 1 93.06 129 ASN B N 1
ATOM 2492 C CA . ASN B 1 129 ? -0.2 4.77 -18.203 1 93.06 129 ASN B CA 1
ATOM 2493 C C . ASN B 1 129 ? 1.225 5.168 -17.828 1 93.06 129 ASN B C 1
ATOM 2495 O O . ASN B 1 129 ? 1.697 4.848 -16.75 1 93.06 129 ASN B O 1
ATOM 2499 N N . ASP B 1 130 ? 1.896 5.859 -18.719 1 91.19 130 ASP B N 1
ATOM 2500 C CA . ASP B 1 130 ? 3.305 6.191 -18.531 1 91.19 130 ASP B CA 1
ATOM 2501 C C . ASP B 1 130 ? 3.486 7.137 -17.344 1 91.19 130 ASP B C 1
ATOM 2503 O O . ASP B 1 130 ? 4.586 7.246 -16.797 1 91.19 130 ASP B O 1
ATOM 2507 N N . ALA B 1 131 ? 2.418 7.828 -17 1 93.88 131 ALA B N 1
ATOM 2508 C CA . ALA B 1 131 ? 2.457 8.688 -15.82 1 93.88 131 ALA B CA 1
ATOM 2509 C C . ALA B 1 131 ? 1.871 7.984 -14.602 1 93.88 131 ALA B C 1
ATOM 2511 O O . ALA B 1 131 ? 2.379 8.133 -13.492 1 93.88 131 ALA B O 1
ATOM 2512 N N . ALA B 1 132 ? 0.827 7.176 -14.781 1 95.94 132 ALA B N 1
ATOM 2513 C CA . ALA B 1 132 ? 0.069 6.566 -13.695 1 95.94 132 ALA B CA 1
ATOM 2514 C C . ALA B 1 132 ? 0.895 5.504 -12.977 1 95.94 132 ALA B C 1
ATOM 2516 O O . ALA B 1 132 ? 0.932 5.461 -11.742 1 95.94 132 ALA B O 1
ATOM 2517 N N . TYR B 1 133 ? 1.596 4.695 -13.727 1 95.81 133 TYR B N 1
ATOM 2518 C CA . TYR B 1 133 ? 2.285 3.547 -13.148 1 95.81 133 TYR B CA 1
ATOM 2519 C C . TYR B 1 133 ? 3.449 3.992 -12.273 1 95.81 133 TYR B C 1
ATOM 2521 O O . TYR B 1 133 ? 3.576 3.551 -11.133 1 95.81 133 TYR B O 1
ATOM 2529 N N . PRO B 1 134 ? 4.328 4.977 -12.789 1 94.75 134 PRO B N 1
ATOM 2530 C CA . PRO B 1 134 ? 5.402 5.441 -11.906 1 94.75 134 PRO B CA 1
ATOM 2531 C C . PRO B 1 134 ? 4.871 6.141 -10.656 1 94.75 134 PRO B C 1
ATOM 2533 O O . PRO B 1 134 ? 5.43 5.969 -9.57 1 94.75 134 PRO B O 1
ATOM 2536 N N . LYS B 1 135 ? 3.812 6.895 -10.758 1 95.69 135 LYS B N 1
ATOM 2537 C CA . LYS B 1 135 ? 3.227 7.57 -9.602 1 95.69 135 LYS B CA 1
ATOM 2538 C C . LYS B 1 135 ? 2.654 6.562 -8.609 1 95.69 135 LYS B C 1
ATOM 2540 O O . LYS B 1 135 ? 2.793 6.73 -7.395 1 95.69 135 LYS B O 1
ATOM 2545 N N . ALA B 1 136 ? 1.992 5.512 -9.141 1 96.75 136 ALA B N 1
ATOM 2546 C CA . ALA B 1 136 ? 1.438 4.473 -8.281 1 96.75 136 ALA B CA 1
ATOM 2547 C C . ALA B 1 136 ? 2.543 3.732 -7.535 1 96.75 136 ALA B C 1
ATOM 2549 O O . ALA B 1 136 ? 2.443 3.51 -6.324 1 96.75 136 ALA B O 1
ATOM 2550 N N . PHE B 1 137 ? 3.578 3.369 -8.234 1 95.44 137 PHE B N 1
ATOM 2551 C CA . PHE B 1 137 ? 4.723 2.707 -7.621 1 95.44 137 PHE B CA 1
ATOM 2552 C C . PHE B 1 137 ? 5.297 3.559 -6.496 1 95.44 137 PHE B C 1
ATOM 2554 O O . PHE B 1 137 ? 5.469 3.08 -5.375 1 95.44 137 PHE B O 1
ATOM 2561 N N . PHE B 1 138 ? 5.504 4.793 -6.789 1 94.56 138 PHE B N 1
ATOM 2562 C CA . PHE B 1 138 ? 6.16 5.676 -5.832 1 94.56 138 PHE B CA 1
ATOM 2563 C C . PHE B 1 138 ? 5.25 5.957 -4.641 1 94.56 138 PHE B C 1
ATOM 2565 O O . PHE B 1 138 ? 5.695 5.922 -3.492 1 94.56 138 PHE B O 1
ATOM 2572 N N . ALA B 1 139 ? 4.016 6.301 -4.93 1 96.19 139 ALA B N 1
ATOM 2573 C CA . ALA B 1 139 ? 3.072 6.598 -3.857 1 96.19 139 ALA B CA 1
ATOM 2574 C C . ALA B 1 139 ? 2.98 5.438 -2.871 1 96.19 139 ALA B C 1
ATOM 2576 O O . ALA B 1 139 ? 3.043 5.637 -1.656 1 96.19 139 ALA B O 1
ATOM 2577 N N . HIS B 1 140 ? 2.818 4.277 -3.404 1 96.81 140 HIS B N 1
ATOM 2578 C CA . HIS B 1 140 ? 2.713 3.098 -2.553 1 96.81 140 HIS B CA 1
ATOM 2579 C C . HIS B 1 140 ? 4.035 2.807 -1.85 1 96.81 140 HIS B C 1
ATOM 2581 O O . HIS B 1 140 ? 4.043 2.379 -0.692 1 96.81 140 HIS B O 1
ATOM 2587 N N . GLY B 1 141 ? 5.113 2.951 -2.566 1 95.75 141 GLY B N 1
ATOM 2588 C CA . GLY B 1 141 ? 6.414 2.783 -1.937 1 95.75 141 GLY B CA 1
ATOM 2589 C C . GLY B 1 141 ? 6.637 3.723 -0.766 1 95.75 141 GLY B C 1
ATOM 2590 O O . GLY B 1 141 ? 7.047 3.291 0.313 1 95.75 141 GLY B O 1
ATOM 2591 N N . LEU B 1 142 ? 6.379 5.012 -0.994 1 96.12 142 LEU B N 1
ATOM 2592 C CA . LEU B 1 142 ? 6.5 6 0.07 1 96.12 142 LEU B CA 1
ATOM 2593 C C . LEU B 1 142 ? 5.582 5.656 1.239 1 96.12 142 LEU B C 1
ATOM 2595 O O . LEU B 1 142 ? 5.996 5.727 2.398 1 96.12 142 LEU B O 1
ATOM 2599 N N . PHE B 1 143 ? 4.402 5.285 0.928 1 97.88 143 PHE B N 1
ATOM 2600 C CA . PHE B 1 143 ? 3.484 4.84 1.969 1 97.88 143 PHE B CA 1
ATOM 2601 C C . PHE B 1 143 ? 4.059 3.648 2.727 1 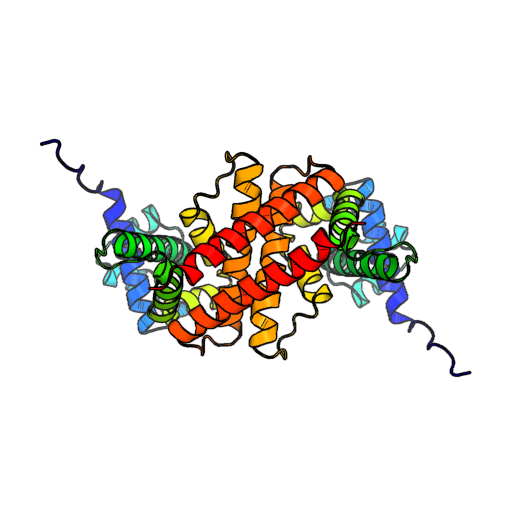97.88 143 PHE B C 1
ATOM 2603 O O . PHE B 1 143 ? 3.996 3.6 3.955 1 97.88 143 PHE B O 1
ATOM 2610 N N . GLY B 1 144 ? 4.508 2.684 1.97 1 97.38 144 GLY B N 1
ATOM 2611 C CA . GLY B 1 144 ? 5.098 1.518 2.609 1 97.38 144 GLY B CA 1
ATOM 2612 C C . GLY B 1 144 ? 6.219 1.868 3.568 1 97.38 144 GLY B C 1
ATOM 2613 O O . GLY B 1 144 ? 6.328 1.279 4.645 1 97.38 144 GLY B O 1
ATOM 2614 N N . PHE B 1 145 ? 7.039 2.811 3.174 1 96.81 145 PHE B N 1
ATOM 2615 C CA . PHE B 1 145 ? 8.125 3.295 4.016 1 96.81 145 PHE B CA 1
ATOM 2616 C C . PHE B 1 145 ? 7.586 3.934 5.289 1 96.81 145 PHE B C 1
ATOM 2618 O O . PHE B 1 145 ? 8.016 3.592 6.391 1 96.81 145 PHE B O 1
ATOM 2625 N N . ILE B 1 146 ? 6.633 4.805 5.191 1 97.56 146 ILE B N 1
ATOM 2626 C CA . ILE B 1 146 ? 6.031 5.512 6.316 1 97.56 146 ILE B CA 1
ATOM 2627 C C . ILE B 1 146 ? 5.281 4.527 7.207 1 97.56 146 ILE B C 1
ATOM 2629 O O . ILE B 1 146 ? 5.359 4.609 8.438 1 97.56 146 ILE B O 1
ATOM 2633 N N . ASP B 1 147 ? 4.574 3.656 6.551 1 97.25 147 ASP B N 1
ATOM 2634 C CA . ASP B 1 147 ? 3.832 2.631 7.281 1 97.25 147 ASP B CA 1
ATOM 2635 C C . ASP B 1 147 ? 4.766 1.779 8.133 1 97.25 147 ASP B C 1
ATOM 2637 O O . ASP B 1 147 ? 4.449 1.466 9.289 1 97.25 147 ASP B O 1
ATOM 2641 N N . GLU B 1 148 ? 5.879 1.374 7.543 1 96.62 148 GLU B N 1
ATOM 2642 C CA . GLU B 1 148 ? 6.863 0.604 8.297 1 96.62 148 GLU B CA 1
ATOM 2643 C C . GLU B 1 148 ? 7.363 1.385 9.508 1 96.62 148 GLU B C 1
ATOM 2645 O O . GLU B 1 148 ? 7.535 0.82 10.594 1 96.62 148 GLU B O 1
ATOM 2650 N N . TRP B 1 149 ? 7.605 2.656 9.352 1 96.88 149 TRP B N 1
ATOM 2651 C CA . TRP B 1 149 ? 8.039 3.535 10.43 1 96.88 149 TRP B CA 1
ATOM 2652 C C . TRP B 1 149 ? 7.027 3.535 11.57 1 96.88 149 TRP B C 1
ATOM 2654 O O . TRP B 1 149 ? 7.398 3.383 12.742 1 96.88 149 TRP B O 1
ATOM 2664 N N . PHE B 1 150 ? 5.758 3.684 11.289 1 95.56 150 PHE B N 1
ATOM 2665 C CA . PHE B 1 150 ? 4.715 3.689 12.312 1 95.56 150 PHE B CA 1
ATOM 2666 C C . PHE B 1 150 ? 4.613 2.326 12.984 1 95.56 150 PHE B C 1
ATOM 2668 O O . PHE B 1 150 ? 4.465 2.24 14.203 1 95.56 150 PHE B O 1
ATOM 2675 N N . ARG B 1 151 ? 4.691 1.254 12.195 1 93.81 151 ARG B N 1
ATOM 2676 C CA . ARG B 1 151 ? 4.574 -0.099 12.727 1 93.81 151 ARG B CA 1
ATOM 2677 C C . ARG B 1 151 ? 5.711 -0.404 13.703 1 93.81 151 ARG B C 1
ATOM 2679 O O . ARG B 1 151 ? 5.527 -1.16 14.656 1 93.81 151 ARG B O 1
ATOM 2686 N N . ARG B 1 152 ? 6.844 0.213 13.43 1 94.44 152 ARG B N 1
ATOM 2687 C CA . ARG B 1 152 ? 8.016 -0.047 14.258 1 94.44 152 ARG B CA 1
ATOM 2688 C C . ARG B 1 152 ? 8.094 0.936 15.422 1 94.44 152 ARG B C 1
ATOM 2690 O O . ARG B 1 152 ? 9.109 1.001 16.109 1 94.44 152 ARG B O 1
ATOM 2697 N N . GLY B 1 153 ? 7.047 1.729 15.602 1 92.75 153 GLY B N 1
ATOM 2698 C CA . GLY B 1 153 ? 6.93 2.555 16.797 1 92.75 153 GLY B CA 1
ATOM 2699 C C . GLY B 1 153 ? 7.328 4 16.562 1 92.75 153 GLY B C 1
ATOM 2700 O O . GLY B 1 153 ? 7.461 4.773 17.516 1 92.75 153 GLY B O 1
ATOM 2701 N N . ALA B 1 154 ? 7.684 4.398 15.312 1 94.81 154 ALA B N 1
ATOM 2702 C CA . ALA B 1 154 ? 7.98 5.777 14.938 1 94.81 154 ALA B CA 1
ATOM 2703 C C . ALA B 1 154 ? 9.102 6.352 15.805 1 94.81 154 ALA B C 1
ATOM 2705 O O . ALA B 1 154 ? 8.961 7.441 16.359 1 94.81 154 ALA B O 1
ATOM 2706 N N . LYS B 1 155 ? 10.234 5.684 15.883 1 94.5 155 LYS B N 1
ATOM 2707 C CA . LYS B 1 155 ? 11.305 6.02 16.812 1 94.5 155 LYS B CA 1
ATOM 2708 C C . LYS B 1 155 ? 12.305 6.977 16.188 1 94.5 155 LYS B C 1
ATOM 2710 O O . LYS B 1 155 ? 12.945 7.766 16.875 1 94.5 155 LYS B O 1
ATOM 2715 N N . GLU B 1 156 ? 12.523 6.957 14.867 1 95.88 156 GLU B N 1
ATOM 2716 C CA . GLU B 1 156 ? 13.531 7.738 14.156 1 95.88 156 GLU B CA 1
ATOM 2717 C C . GLU B 1 156 ? 13.109 9.203 14.039 1 95.88 156 GLU B C 1
ATOM 2719 O O . GLU B 1 156 ? 11.922 9.5 13.875 1 95.88 156 GLU B O 1
ATOM 2724 N N . SER B 1 157 ? 14.062 10.094 14.125 1 96.75 157 SER B N 1
ATOM 2725 C CA . SER B 1 157 ? 13.836 11.508 13.859 1 96.75 157 SER B CA 1
ATOM 2726 C C . SER B 1 157 ? 13.586 11.758 12.375 1 96.75 157 SER B C 1
ATOM 2728 O O . SER B 1 157 ? 13.891 10.906 11.539 1 96.75 157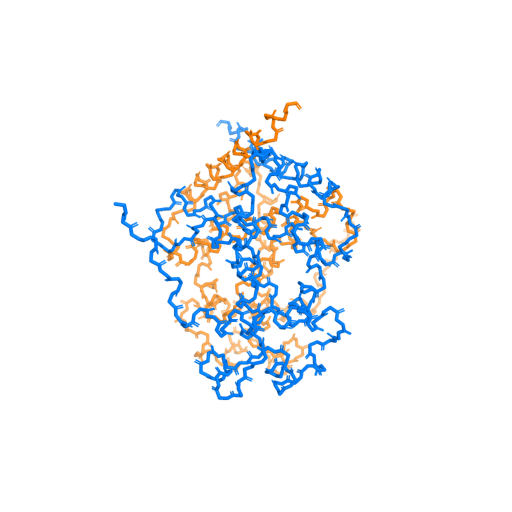 SER B O 1
ATOM 2730 N N . PRO B 1 158 ? 12.984 12.922 12.055 1 97.19 158 PRO B N 1
ATOM 2731 C CA . PRO B 1 158 ? 12.781 13.258 10.641 1 97.19 158 PRO B CA 1
ATOM 2732 C C . PRO B 1 158 ? 14.07 13.219 9.828 1 97.19 158 PRO B C 1
ATOM 2734 O O . PRO B 1 158 ? 14.078 12.727 8.695 1 97.19 158 PRO B O 1
ATOM 2737 N N . ARG B 1 159 ? 15.148 13.711 10.406 1 95.62 159 ARG B N 1
ATOM 2738 C CA . ARG B 1 159 ? 16.438 13.688 9.727 1 95.62 159 ARG B CA 1
ATOM 2739 C C . ARG B 1 159 ? 16.906 12.25 9.492 1 95.62 159 ARG B C 1
ATOM 2741 O O . ARG B 1 159 ? 17.391 11.914 8.406 1 95.62 159 ARG B O 1
ATOM 2748 N N . ALA B 1 160 ? 16.797 11.414 10.5 1 95.94 160 ALA B N 1
ATOM 2749 C CA . ALA B 1 160 ? 17.172 10.008 10.383 1 95.94 160 ALA B CA 1
ATOM 2750 C C . ALA B 1 160 ? 16.297 9.289 9.352 1 95.94 160 ALA B C 1
ATOM 2752 O O . ALA B 1 160 ? 16.797 8.484 8.562 1 95.94 160 ALA B O 1
ATOM 2753 N N . LEU B 1 161 ? 14.984 9.602 9.352 1 95.88 161 LEU B N 1
ATOM 2754 C CA . LEU B 1 161 ? 14.07 9.031 8.367 1 95.88 161 LEU B CA 1
ATOM 2755 C C . LEU B 1 161 ? 14.469 9.422 6.953 1 95.88 161 LEU B C 1
ATOM 2757 O O . LEU B 1 161 ? 14.43 8.594 6.039 1 95.88 161 LEU B O 1
ATOM 2761 N N . ASN B 1 162 ? 14.75 10.672 6.836 1 95.31 162 ASN B N 1
ATOM 2762 C CA . ASN B 1 162 ? 15.156 11.164 5.523 1 95.31 162 ASN B CA 1
ATOM 2763 C C . ASN B 1 162 ? 16.391 10.43 5.008 1 95.31 162 ASN B C 1
ATOM 2765 O O . ASN B 1 162 ? 16.484 10.102 3.824 1 95.31 162 ASN B O 1
ATOM 2769 N N . GLN B 1 163 ? 17.391 10.18 5.867 1 92.88 163 GLN B N 1
ATOM 2770 C CA . GLN B 1 163 ? 18.594 9.453 5.496 1 92.88 163 GLN B CA 1
ATOM 2771 C C . GLN B 1 163 ? 18.281 8 5.137 1 92.88 163 GLN B C 1
ATOM 2773 O O . GLN B 1 163 ? 18.797 7.469 4.152 1 92.88 163 GLN B O 1
ATOM 2778 N N . LEU B 1 164 ? 17.438 7.418 5.941 1 93.19 164 LEU B N 1
ATOM 2779 C CA . LEU B 1 164 ? 17.031 6.043 5.684 1 93.19 164 LEU B CA 1
ATOM 2780 C C . LEU B 1 164 ? 16.281 5.938 4.363 1 93.19 164 LEU B C 1
ATOM 2782 O O . LEU B 1 164 ? 16.469 4.98 3.609 1 93.19 164 LEU B O 1
ATOM 2786 N N . PHE B 1 165 ? 15.438 6.887 4.137 1 94.69 165 PHE B N 1
ATOM 2787 C CA . PHE B 1 165 ? 14.656 6.902 2.908 1 94.69 165 PHE B CA 1
ATOM 2788 C C . PHE B 1 165 ? 15.562 7.039 1.689 1 94.69 165 PHE B C 1
ATOM 2790 O O . PHE B 1 165 ? 15.406 6.309 0.709 1 94.69 165 PHE B O 1
ATOM 2797 N N . ALA B 1 166 ? 16.5 7.941 1.742 1 89.56 166 ALA B N 1
ATOM 2798 C CA . ALA B 1 166 ? 17.453 8.141 0.657 1 89.56 166 ALA B CA 1
ATOM 2799 C C . ALA B 1 166 ? 18.234 6.867 0.38 1 89.56 166 ALA B C 1
ATOM 2801 O O . ALA B 1 166 ? 18.422 6.48 -0.777 1 89.56 166 ALA B O 1
ATOM 2802 N N . SER B 1 167 ? 18.688 6.266 1.41 1 87.62 167 SER B N 1
ATOM 2803 C CA . SER B 1 167 ? 19.469 5.043 1.272 1 87.62 167 SER B CA 1
ATOM 2804 C C . SER B 1 167 ? 18.625 3.896 0.736 1 87.62 167 SER B C 1
ATOM 2806 O O . SER B 1 167 ? 19.094 3.09 -0.067 1 87.62 167 SER B O 1
ATOM 2808 N N . SER B 1 168 ? 17.359 3.811 1.226 1 86.81 168 SER B N 1
ATOM 2809 C CA . SER B 1 168 ? 16.453 2.76 0.785 1 86.81 168 SER B CA 1
ATOM 2810 C C . SER B 1 168 ? 16.141 2.885 -0.704 1 86.81 168 SER B C 1
ATOM 2812 O O . SER B 1 168 ? 16.172 1.891 -1.433 1 86.81 168 SER B O 1
ATOM 2814 N N . ALA B 1 169 ? 15.789 4.078 -1.063 1 83.31 169 ALA B N 1
ATOM 2815 C CA . ALA B 1 169 ? 15.492 4.336 -2.471 1 83.31 169 ALA B CA 1
ATOM 2816 C C . ALA B 1 169 ? 16.703 4.023 -3.346 1 83.31 169 ALA B C 1
ATOM 2818 O O . ALA B 1 169 ? 16.562 3.434 -4.418 1 83.31 169 ALA B O 1
ATOM 2819 N N . GLN B 1 170 ? 17.875 4.395 -2.896 1 82.56 170 GLN B N 1
ATOM 2820 C CA . GLN B 1 170 ? 19.094 4.141 -3.637 1 82.56 170 GLN B CA 1
ATOM 2821 C C . GLN B 1 170 ? 19.375 2.643 -3.752 1 82.56 170 GLN B C 1
ATOM 2823 O O . GLN B 1 170 ? 19.75 2.156 -4.82 1 82.56 170 GLN B O 1
ATOM 2828 N N . SER B 1 171 ? 19.234 2 -2.693 1 82.44 171 SER B N 1
ATOM 2829 C CA . SER B 1 171 ? 19.453 0.557 -2.688 1 82.44 171 SER B CA 1
ATOM 2830 C C . SER B 1 171 ? 18.484 -0.153 -3.627 1 82.44 171 SER B C 1
ATOM 2832 O O . SER B 1 171 ? 18.875 -1.062 -4.359 1 82.44 171 SER B O 1
ATOM 2834 N N . SER B 1 172 ? 17.234 0.227 -3.592 1 82.44 172 SER B N 1
ATOM 2835 C CA . SER B 1 172 ? 16.234 -0.348 -4.48 1 82.44 172 SER B CA 1
ATOM 2836 C C . SER B 1 172 ? 16.562 -0.069 -5.941 1 82.44 172 SER B C 1
ATOM 2838 O O . SER B 1 172 ? 16.453 -0.955 -6.789 1 82.44 172 SER B O 1
ATOM 2840 N N . LEU B 1 173 ? 17 1.133 -6.18 1 79.5 173 LEU B N 1
ATOM 2841 C CA . LEU B 1 173 ? 17.359 1.524 -7.535 1 79.5 173 LEU B CA 1
ATOM 2842 C C . LEU B 1 173 ? 18.547 0.704 -8.039 1 79.5 173 LEU B C 1
ATOM 2844 O O . LEU B 1 173 ? 18.531 0.205 -9.164 1 79.5 173 LEU B O 1
ATOM 2848 N N . GLU B 1 174 ? 19.516 0.567 -7.25 1 82.06 174 GLU B N 1
ATOM 2849 C CA . GLU B 1 174 ? 20.703 -0.189 -7.625 1 82.06 174 GLU B CA 1
ATOM 2850 C C . GLU B 1 174 ? 20.375 -1.666 -7.832 1 82.06 174 GLU B C 1
ATOM 2852 O O . GLU B 1 174 ? 20.906 -2.301 -8.75 1 82.06 174 GLU B O 1
ATOM 2857 N N . GLY B 1 175 ? 19.578 -2.205 -6.996 1 82.19 175 GLY B N 1
ATOM 2858 C CA . GLY B 1 175 ? 19.125 -3.58 -7.16 1 82.19 175 GLY B CA 1
ATOM 2859 C C . GLY B 1 175 ? 18.359 -3.811 -8.453 1 82.19 175 GLY B C 1
ATOM 2860 O O . GLY B 1 175 ? 18.625 -4.781 -9.164 1 82.19 175 GLY B O 1
ATOM 2861 N N . LEU B 1 176 ? 17.516 -2.924 -8.742 1 82.81 176 LEU B N 1
ATOM 2862 C CA . LEU B 1 176 ? 16.734 -3.012 -9.977 1 82.81 176 LEU B CA 1
ATOM 2863 C C . LEU B 1 176 ? 17.641 -2.887 -11.203 1 82.81 176 LEU B C 1
ATOM 2865 O O . LEU B 1 176 ? 17.5 -3.648 -12.164 1 82.81 176 LEU B O 1
ATOM 2869 N N . LYS B 1 177 ? 18.547 -1.901 -11.133 1 80.81 177 LYS B N 1
ATOM 2870 C CA . LYS B 1 177 ? 19.484 -1.699 -12.242 1 80.81 177 LYS B CA 1
ATOM 2871 C C . LYS B 1 177 ? 20.312 -2.949 -12.492 1 80.81 177 LYS B C 1
ATOM 2873 O O . LYS B 1 177 ? 20.562 -3.32 -13.641 1 80.81 177 LYS B O 1
ATOM 2878 N N . ALA B 1 178 ? 20.781 -3.523 -11.445 1 82.44 178 ALA B N 1
ATOM 2879 C CA . ALA B 1 178 ? 21.578 -4.742 -11.562 1 82.44 178 ALA B CA 1
ATOM 2880 C C . ALA B 1 178 ? 20.797 -5.859 -12.234 1 82.44 178 ALA B C 1
ATOM 2882 O O . ALA B 1 178 ? 21.344 -6.648 -13 1 82.44 178 ALA B O 1
ATOM 2883 N N . LEU B 1 179 ? 19.531 -5.91 -12.008 1 81.12 179 LEU B N 1
ATOM 2884 C CA . LEU B 1 179 ? 18.656 -6.957 -12.547 1 81.12 179 LEU B CA 1
ATOM 2885 C C . LEU B 1 179 ? 18.359 -6.711 -14.023 1 81.12 179 LEU B C 1
ATOM 2887 O O . LEU B 1 179 ? 18.375 -7.648 -14.82 1 81.12 179 LEU B O 1
ATOM 2891 N N . TYR B 1 180 ? 18.203 -5.48 -14.422 1 79.38 180 TYR B N 1
ATOM 2892 C CA . TYR B 1 180 ? 17.766 -5.176 -15.781 1 79.38 180 TYR B CA 1
ATOM 2893 C C . TYR B 1 180 ? 18.969 -4.969 -16.703 1 79.38 180 TYR B C 1
ATOM 2895 O O . TYR B 1 180 ? 18.844 -5.082 -17.922 1 79.38 180 TYR B O 1
ATOM 2903 N N . GLN B 1 181 ? 20.016 -4.375 -16.281 1 69.69 181 GLN B N 1
ATOM 2904 C CA . GLN B 1 181 ? 21.188 -4.164 -17.125 1 69.69 181 GLN B CA 1
ATOM 2905 C C . GLN B 1 181 ? 21.844 -5.488 -17.484 1 69.69 181 GLN B C 1
ATOM 2907 O O . GLN B 1 181 ? 22.469 -5.609 -18.547 1 69.69 181 GLN B O 1
ATOM 2912 N N . LYS B 1 182 ? 21.969 -6.582 -16.703 1 56.94 182 LYS B N 1
ATOM 2913 C CA . LYS B 1 182 ? 22.609 -7.84 -17.078 1 56.94 182 LYS B CA 1
ATOM 2914 C C . LYS B 1 182 ? 21.812 -8.562 -18.156 1 56.94 182 LYS B C 1
ATOM 2916 O O . LYS B 1 182 ? 21.922 -9.781 -18.312 1 56.94 182 LYS B O 1
ATOM 2921 N N . GLN B 1 183 ? 20.906 -7.957 -18.844 1 53.06 183 GLN B N 1
ATOM 2922 C CA . GLN B 1 183 ? 20.281 -8.625 -19.969 1 53.06 183 GLN B CA 1
ATOM 2923 C C . GLN B 1 183 ? 21.297 -8.977 -21.047 1 53.06 183 GLN B C 1
ATOM 2925 O O . GLN B 1 183 ? 22.078 -8.125 -21.469 1 53.06 183 GLN B O 1
ATOM 2930 N N . PRO B 1 184 ? 21.578 -10.273 -21.156 1 46.81 184 PRO B N 1
ATOM 2931 C CA . PRO B 1 184 ? 22.438 -10.586 -22.281 1 46.81 184 PRO B CA 1
ATOM 2932 C C . PRO B 1 184 ? 21.906 -10.023 -23.609 1 46.81 184 PRO B C 1
ATOM 2934 O O . PRO B 1 184 ? 20.703 -9.812 -23.75 1 46.81 184 PRO B O 1
#

Foldseek 3Di:
DDDPPDPPPLVLLLVLLLVLVLVVLVPDAPVPDDLVNSCVSSVHDSVNCVVNDDDVLVSLLVSLLVLLVVLVVCLVPDPPHDPLCVQLSVLQSCVVSVSSVLNCVVVVNLVSQLVSLCVVLVQDPPDDPVSNVVSNVVSVVVSVLVVVCVVVPVPDHSVRSSVVVVVVVVVVVVVVVVVVVPPD/DPDPPDPPPLVLLLVLLLVLVLVVLVPDAPVPDDLVNSCVSSVHDSVNCVVNDDDVLVSLLVSLLVLLVVLVVCLVPDPPHDPLCVQLSVLQSCVVSVSSVLNCVVVVNLVSQLVSLCVVLVQDPPDDPVSNVVSNVVSVVVSVLVVVCVVVPVPDHSVRSSVVVVVVVVVVVVVVCVVPVPPD

Organism: NCBI:txid85336

Nearest PDB structures (foldseek):
  2qib-assembly1_A  TM=5.665E-01  e=7.069E-04  Streptomyces coelicolor A3(2)
  6ho0-assembly1_A-2  TM=5.735E-01  e=1.103E-03  Mycobacterium tuberculosis H37Rv
  6ho6-assembly1_A  TM=5.707E-01  e=3.617E-03  Mycobacterium tuberculosis CDC1551
  3gzi-assembly1_A-2  TM=4.496E-01  e=2.099E-03  Shewanella loihica PV-4
  2o7t-assembly1_A-2  TM=4.378E-01  e=1.074E-02  Corynebacterium glutamicum

Solvent-accessible surface area (backbone atoms only — not comparable to full-atom values): 20243 Å² total; per-residue (Å²): 132,82,78,76,78,71,84,66,75,78,60,51,61,58,47,34,44,28,52,31,48,55,56,48,42,74,77,41,60,70,89,76,56,45,71,66,58,40,24,58,70,34,70,48,55,68,70,58,47,60,73,74,36,92,45,71,67,53,38,50,50,52,32,52,44,48,52,53,50,49,50,50,51,50,52,75,68,34,87,84,61,48,74,55,41,50,59,34,53,50,38,39,50,53,59,75,41,36,61,55,52,52,49,35,48,74,71,69,40,55,64,51,57,41,50,42,46,28,56,75,68,64,63,50,91,83,49,55,66,87,57,37,43,33,48,32,18,48,37,28,12,54,36,24,34,51,49,49,40,55,75,70,63,56,78,69,50,31,68,55,45,37,52,50,45,54,52,21,53,46,52,48,37,49,54,51,49,54,32,61,67,67,56,128,132,82,79,77,79,71,84,64,75,77,59,50,60,57,46,35,44,25,51,30,49,55,56,48,41,74,78,41,61,71,89,75,58,47,71,67,58,42,23,57,70,34,69,47,55,68,68,58,48,61,74,74,36,91,44,70,66,54,39,52,52,51,32,52,45,48,52,53,50,49,50,51,51,50,51,74,68,34,86,83,59,48,75,56,42,51,58,33,53,49,39,39,50,53,59,74,41,37,62,56,53,50,48,35,46,74,70,68,41,56,63,52,58,41,49,44,45,29,56,74,67,64,64,52,90,84,48,55,66,88,57,36,42,26,48,33,18,45,36,29,12,54,35,25,34,52,50,50,40,56,76,70,62,56,78,69,48,33,67,56,45,37,52,50,48,53,51,23,47,48,51,52,42,50,54,52,47,59,30,59,66,68,56,125

InterPro domains:
  IPR001647 DNA-binding HTH domain, TetR-type [PF00440] (17-61)
  IPR001647 DNA-binding HTH domain, TetR-type [PS50977] (11-71)
  IPR009057 Homedomain-like superfamily [SSF46689] (7-77)
  IPR039532 Transcriptional regulator TetR, C-terminal, Firmicutes type [PF14278] (85-166)
  IPR050624 Nucleoid occlusion factor SlmA/HTH-type transcriptional regulator [PTHR43479] (15-166)

Secondary structure (DSSP, 8-state):
--------THHHHHHHHHHHHHHHHTTS-GGG--HHHHHHHHT--HHHHHHH-SSHHHHHHHHHHHHHHHHHHHHHT-TT--GGGHHHHHHHHHHHTHHHHHHHHHTT-THHHHHHHHHHTT--TTS-HHHHHHHHHHHHHHHHHHHHHHHTTS-S-HHHHHHHHHHHHHHHHHHHHHHHHT--/--------THHHHHHHHHHHHHHHHTTS-GGG--HHHHHHHHT--HHHHHHH-SSHHHHHHHHHHHHHHHHHHHHHT-TT--GGGHHHHHHHHHHHTHHHHHHHHHTT-THHHHHHHHHHTT--TTS-HHHHHHHHHHHHHHHHHHHHHHHTTS-S-HHHHHHHHHHHHHHHHHHHHHHHHT--

Radius of gyration: 23.74 Å; Cα contacts (8 Å, |Δi|>4): 345; chains: 2; bounding box: 51×84×47 Å

pLDDT: mean 89.64,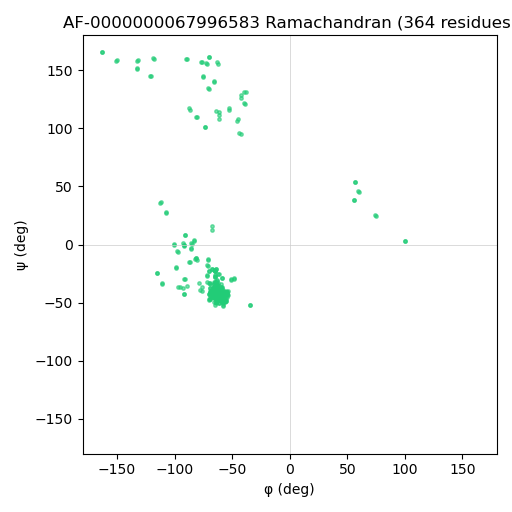 std 13.55, range [31.39, 97.88]

Sequence (368 aa):
MSPTPAPTPQNFVAQRITEALVDLLRAQPLEAITISALCAHAQVGRASFYRHFDSKEQVLTQAAARLIQQWAHQLENDPSAHPAMVFESLFQHFYDYQPFYSVLYRQGMASTVLETIKLKLDLTDDLPNDAAYPKAFFAHGLFGFIDEWFRRGAKESPRALNQLFASSAQSSLEGLKALYQKQPMSPTPAPTPQNFVAQRITEALVDLLRAQPLEAITISALCAHAQVGRASFYRHFDSKEQVLTQAAARLIQQWAHQLENDPSAHPAMVFESLFQHFYDYQPFYSVLYRQGMASTVLETIKLKLDLTDDLPNDAAYPKAFFAHGLFGFIDEWFRRGAKESPRALNQLFASSAQSSLEGLKALYQKQP